Protein AF-A0A926JPS5-F1 (afdb_monomer_lite)

pLDDT: mean 77.54, std 16.82, range [38.66, 97.31]

Secondary structure (DSSP, 8-state):
--HHHHHHHHHHHHHHSSS-PEE---EEEE-SSS-EEEEEEEESSTT-SS-EEEEEEEE-TTEEEE--EETTSHHHHHHH-TT-EEEEEEEEHHHHHHHHHHHHTTT-----HHHHHHHHHTTT-SEEEEE-HHHHHHTTTEEEETTTT-EEPPPP--------PPPHHHHHHTT----SS--PPPP-

Sequence (188 aa):
MRIIHILTFGIVLFLLGSCDFADTKLVMENESPENLLVESIYFRDENDVKGIPCTYNEIPANNTLPLELLNRHWERIMKEGTTGVLQVNVMYKKDRDSLENHYSGKGIQNLNTYDLEDSLKSKGIYYSQTFTQQEIEQRKWTLTFPEHGFGKGKPMQLKTKPKRTPNPEVLRQKGIEDRWNKKDSTPN

Radius of gyration: 23.59 Å; chains: 1; bounding box: 44×64×73 Å

Structure (mmCIF, N/CA/C/O backbone):
data_AF-A0A926JPS5-F1
#
_entry.id   AF-A0A926JPS5-F1
#
loop_
_atom_site.group_PDB
_atom_site.id
_atom_site.type_symbol
_atom_site.label_atom_id
_atom_site.label_alt_id
_atom_site.label_comp_id
_atom_site.label_asym_id
_atom_site.label_entity_id
_atom_site.label_seq_id
_atom_site.pdbx_PDB_ins_code
_atom_site.Cartn_x
_atom_site.Cartn_y
_atom_site.Cartn_z
_atom_site.occupancy
_atom_site.B_iso_or_equiv
_atom_site.auth_seq_id
_atom_site.auth_comp_id
_atom_site.auth_asym_id
_atom_site.auth_atom_id
_atom_site.pdbx_PDB_model_num
ATOM 1 N N . MET A 1 1 ? -15.605 51.596 13.953 1.00 47.72 1 MET A N 1
ATOM 2 C CA . MET A 1 1 ? -14.627 50.487 13.835 1.00 47.72 1 MET A CA 1
ATOM 3 C C . MET A 1 1 ? -15.253 49.148 14.249 1.00 47.72 1 MET A C 1
ATOM 5 O O . MET A 1 1 ? -15.000 48.677 15.344 1.00 47.72 1 MET A O 1
ATOM 9 N N . ARG A 1 2 ? -16.107 48.534 13.418 1.00 47.50 2 ARG A N 1
ATOM 10 C CA . ARG A 1 2 ? -16.648 47.172 13.672 1.00 47.50 2 ARG A CA 1
ATOM 11 C C . ARG A 1 2 ? -16.599 46.258 12.443 1.00 47.50 2 ARG A C 1
ATOM 13 O O . ARG A 1 2 ? -16.537 45.049 12.585 1.00 47.50 2 ARG A O 1
ATOM 20 N N . ILE A 1 3 ? -16.535 46.843 11.247 1.00 50.72 3 ILE A N 1
ATOM 21 C CA . ILE A 1 3 ? -16.556 46.115 9.970 1.00 50.72 3 ILE A CA 1
ATOM 22 C C . ILE A 1 3 ? -15.209 45.424 9.678 1.00 50.72 3 ILE A C 1
ATOM 24 O O . ILE A 1 3 ? -15.186 44.327 9.136 1.00 50.72 3 ILE A O 1
ATOM 28 N N . ILE A 1 4 ? -14.086 46.004 10.121 1.00 49.06 4 ILE A N 1
ATOM 29 C CA . ILE A 1 4 ? -12.742 45.463 9.840 1.00 49.06 4 ILE A CA 1
ATOM 30 C C . ILE A 1 4 ? -12.478 44.145 10.591 1.00 49.06 4 ILE A C 1
ATOM 32 O O . ILE A 1 4 ? -11.787 43.286 10.063 1.00 49.06 4 ILE A O 1
ATOM 36 N N . HIS A 1 5 ? -13.061 43.945 11.780 1.00 45.16 5 HIS A N 1
ATOM 37 C CA . HIS A 1 5 ? -12.838 42.723 12.571 1.00 45.16 5 HIS A CA 1
ATOM 38 C C . HIS A 1 5 ? -13.631 41.512 12.055 1.00 45.16 5 HIS A C 1
ATOM 40 O O . HIS A 1 5 ? -13.222 40.378 12.276 1.00 45.16 5 HIS A O 1
ATOM 46 N N . ILE A 1 6 ? -14.745 41.732 11.347 1.00 52.25 6 ILE A N 1
ATOM 47 C CA . ILE A 1 6 ? -15.567 40.645 10.787 1.00 52.25 6 ILE A CA 1
ATOM 48 C C . ILE A 1 6 ? -14.890 40.053 9.543 1.00 52.25 6 ILE A C 1
ATOM 50 O O . ILE A 1 6 ? -14.920 38.842 9.336 1.00 52.25 6 ILE A O 1
ATOM 54 N N . LEU A 1 7 ? -14.220 40.893 8.744 1.00 46.34 7 LEU A N 1
ATOM 55 C CA . LEU A 1 7 ? -13.565 40.459 7.510 1.00 46.34 7 LEU A CA 1
ATOM 56 C C . LEU A 1 7 ? -12.323 39.592 7.784 1.00 46.34 7 LEU A C 1
ATOM 58 O O . LEU A 1 7 ? -12.129 38.573 7.127 1.00 46.34 7 LEU A O 1
ATOM 62 N N . THR A 1 8 ? -11.514 39.943 8.789 1.00 52.97 8 THR A N 1
ATOM 63 C CA . THR A 1 8 ? -10.352 39.137 9.202 1.00 52.97 8 THR A CA 1
ATOM 64 C C . THR A 1 8 ? -10.757 37.813 9.846 1.00 52.97 8 THR A C 1
ATOM 66 O O . THR A 1 8 ? -10.119 36.799 9.578 1.00 52.97 8 THR A O 1
ATOM 69 N N . PHE A 1 9 ? -11.842 37.778 10.627 1.00 52.34 9 PHE A N 1
ATOM 70 C CA . PHE A 1 9 ? -12.335 36.533 11.230 1.00 52.34 9 PHE A CA 1
ATOM 71 C C . PHE A 1 9 ? -12.900 35.558 10.180 1.00 52.34 9 PHE A C 1
ATOM 73 O O . PHE A 1 9 ? -12.665 34.354 10.264 1.00 52.34 9 PHE A O 1
ATOM 80 N N . GLY A 1 10 ? -13.581 36.075 9.149 1.00 52.44 10 GLY A N 1
ATOM 81 C CA . GLY A 1 10 ? -14.100 35.268 8.039 1.00 52.44 10 GLY A CA 1
ATOM 82 C C . GLY A 1 10 ? -13.004 34.644 7.168 1.00 52.44 10 GLY A C 1
ATOM 83 O O . GLY A 1 10 ? -13.119 33.485 6.779 1.00 52.44 10 GLY A O 1
ATOM 84 N N . ILE A 1 11 ? -11.912 35.373 6.909 1.00 56.06 11 ILE A N 1
ATOM 85 C CA . ILE A 1 11 ? -10.780 34.874 6.108 1.00 56.06 11 ILE A CA 1
ATOM 86 C C . ILE A 1 11 ? -9.997 33.786 6.862 1.00 56.06 11 ILE A C 1
ATOM 88 O O . ILE A 1 11 ? -9.602 32.793 6.256 1.00 56.06 11 ILE A O 1
ATOM 92 N N . VAL A 1 12 ? -9.829 33.915 8.184 1.00 52.94 12 VAL A N 1
ATOM 93 C CA . VAL A 1 12 ? -9.179 32.883 9.016 1.00 52.94 12 VAL A CA 1
ATOM 94 C C . VAL A 1 12 ? -10.026 31.606 9.092 1.00 52.94 12 VAL A C 1
ATOM 96 O O . VAL A 1 12 ? -9.478 30.512 8.975 1.00 52.94 12 VAL A O 1
ATOM 99 N N . LEU A 1 13 ? -11.357 31.715 9.201 1.00 52.09 13 LEU A N 1
ATOM 100 C CA . LEU A 1 13 ? -12.250 30.547 9.155 1.00 52.09 13 LEU A CA 1
ATOM 101 C C . LEU A 1 13 ? -12.270 29.867 7.775 1.00 52.09 13 LEU A C 1
ATOM 103 O O . LEU A 1 13 ? -12.348 28.643 7.702 1.00 52.09 13 LEU A O 1
ATOM 107 N N . PHE A 1 14 ? -12.180 30.640 6.687 1.00 50.12 14 PHE A N 1
ATOM 108 C CA . PHE A 1 14 ? -12.138 30.093 5.328 1.00 50.12 14 PHE A CA 1
ATOM 109 C C . PHE A 1 14 ? -10.813 29.368 5.047 1.00 50.12 14 PHE A C 1
ATOM 111 O O . PHE A 1 14 ? -10.833 28.285 4.473 1.00 50.12 14 PHE A O 1
ATOM 118 N N . LEU A 1 15 ? -9.681 29.898 5.531 1.00 47.97 15 LEU A N 1
ATOM 119 C CA . LEU A 1 15 ? -8.361 29.263 5.404 1.00 47.97 15 LEU A CA 1
ATOM 120 C C . LEU A 1 15 ? -8.211 27.991 6.259 1.00 47.97 15 LEU A C 1
ATOM 122 O O . LEU A 1 15 ? -7.527 27.062 5.841 1.00 47.97 15 LEU A O 1
ATOM 126 N N . LEU A 1 16 ? -8.882 27.904 7.414 1.00 47.44 16 LEU A N 1
ATOM 127 C CA . LEU A 1 16 ? -8.932 26.678 8.227 1.00 47.44 16 LEU A CA 1
ATOM 128 C C . LEU A 1 16 ? -9.885 25.608 7.658 1.00 47.44 16 LEU A C 1
ATOM 130 O O . LEU A 1 16 ? -9.761 24.436 8.003 1.00 47.44 16 LEU A O 1
ATOM 134 N N . GLY A 1 17 ? -10.834 25.983 6.792 1.00 44.03 17 GLY A N 1
ATOM 135 C CA . GLY A 1 17 ? -11.819 25.066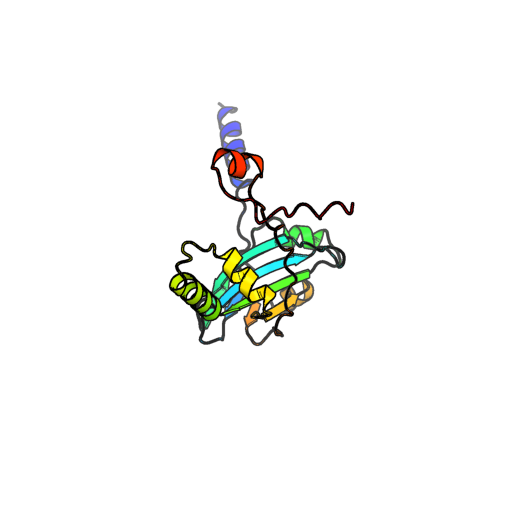 6.201 1.00 44.03 17 GLY A CA 1
ATOM 136 C C . GLY A 1 17 ? -11.362 24.340 4.928 1.00 44.03 17 GLY A C 1
ATOM 137 O O . GLY A 1 17 ? -12.064 23.429 4.471 1.00 44.03 17 GLY A O 1
ATOM 138 N N . SER A 1 18 ? -10.220 24.742 4.360 1.00 41.16 18 SER A N 1
ATOM 139 C CA . SER A 1 18 ? -9.715 24.306 3.048 1.00 41.16 18 SER A CA 1
ATOM 140 C C . SER A 1 18 ? -8.351 23.607 3.072 1.00 41.16 18 SER A C 1
ATOM 142 O O . SER A 1 18 ? -7.812 23.314 2.008 1.00 41.16 18 SER A O 1
ATOM 144 N N . CYS A 1 19 ? -7.789 23.317 4.246 1.00 48.16 19 CYS A N 1
ATOM 145 C CA . CYS A 1 19 ? -6.684 22.367 4.343 1.00 48.16 19 CYS A CA 1
ATOM 146 C C . CYS A 1 19 ? -7.278 20.954 4.379 1.00 48.16 19 CYS A C 1
ATOM 148 O O . CYS A 1 19 ? -8.031 20.629 5.297 1.00 48.16 19 CYS A O 1
ATOM 150 N N . ASP A 1 20 ? -6.967 20.123 3.383 1.00 45.62 20 ASP A N 1
ATOM 151 C CA . ASP A 1 20 ? -7.108 18.671 3.517 1.00 45.62 20 ASP A CA 1
ATOM 152 C C . ASP A 1 20 ? -6.191 18.247 4.674 1.00 45.62 20 ASP A C 1
ATOM 154 O O . ASP A 1 20 ? -4.973 18.169 4.529 1.00 45.62 20 ASP A O 1
ATOM 158 N N . PHE A 1 21 ? -6.754 18.073 5.868 1.00 53.44 21 PHE A N 1
ATOM 159 C CA . PHE A 1 21 ? -6.013 17.526 7.000 1.00 53.44 21 PHE A CA 1
ATOM 160 C C . PHE A 1 21 ? -5.783 16.036 6.724 1.00 53.44 21 PHE A C 1
ATOM 162 O O . PHE A 1 21 ? -6.686 15.365 6.246 1.00 53.44 21 PHE A O 1
ATOM 169 N N . ALA A 1 22 ? -4.595 15.495 6.982 1.00 59.22 22 ALA A N 1
ATOM 170 C CA . ALA A 1 22 ? -4.398 14.047 6.939 1.00 59.22 22 ALA A CA 1
ATOM 171 C C . ALA A 1 22 ? -5.026 13.411 8.191 1.00 59.22 22 ALA A C 1
ATOM 173 O O . ALA A 1 22 ? -4.837 13.915 9.300 1.00 59.22 22 ALA A O 1
ATOM 174 N N . ASP A 1 23 ? -5.783 12.325 8.028 1.00 67.50 23 ASP A N 1
ATOM 175 C CA . ASP A 1 23 ? -6.193 11.484 9.149 1.00 67.50 23 ASP A CA 1
ATOM 176 C C . ASP A 1 23 ? -5.004 10.614 9.511 1.00 67.50 23 ASP A C 1
ATOM 178 O O . ASP A 1 23 ? -4.521 9.844 8.681 1.00 67.50 23 ASP A O 1
ATOM 182 N N . THR A 1 24 ? -4.531 10.736 10.739 1.00 71.44 24 THR A N 1
ATOM 183 C CA . THR A 1 24 ? -3.395 9.961 11.241 1.00 71.44 24 THR A CA 1
ATOM 184 C C . THR A 1 24 ? -3.832 8.892 12.234 1.00 71.44 24 THR A C 1
ATOM 186 O O . THR A 1 24 ? -2.994 8.281 12.894 1.00 71.44 24 THR A O 1
ATOM 189 N N . LYS A 1 25 ? -5.145 8.661 12.366 1.00 78.12 25 LYS A N 1
ATOM 190 C CA . LYS A 1 25 ? -5.697 7.721 13.340 1.00 78.12 25 LYS A CA 1
ATOM 191 C C . LYS A 1 25 ? -5.400 6.268 12.995 1.00 78.12 25 LYS A C 1
ATOM 193 O O . LYS A 1 25 ? -5.180 5.477 13.905 1.00 78.12 25 LYS A O 1
ATOM 198 N N . LEU A 1 26 ? -5.416 5.916 11.708 1.00 86.62 26 LEU A N 1
ATOM 199 C CA . LEU A 1 26 ? -5.052 4.575 11.266 1.00 86.62 26 LEU A CA 1
ATOM 200 C C . LEU A 1 26 ? -3.534 4.430 11.299 1.00 86.62 26 LEU A C 1
ATOM 202 O O . LEU A 1 26 ? -2.815 5.178 10.641 1.00 86.62 26 LEU A O 1
ATOM 206 N N . VAL A 1 27 ? -3.057 3.445 12.041 1.00 91.12 27 VAL A N 1
ATOM 207 C CA . VAL A 1 27 ? -1.638 3.162 12.222 1.00 91.12 27 VAL A CA 1
ATOM 208 C C . VAL A 1 27 ? -1.321 1.802 11.629 1.00 91.12 27 VAL A C 1
ATOM 210 O O . VAL A 1 27 ? -2.114 0.865 11.731 1.00 91.12 27 VAL A O 1
ATOM 213 N N . MET A 1 28 ? -0.151 1.696 11.014 1.00 94.50 28 MET A N 1
ATOM 214 C CA . MET A 1 28 ? 0.373 0.447 10.499 1.00 94.50 28 MET A CA 1
ATOM 215 C C . MET A 1 28 ? 1.687 0.105 11.200 1.00 94.50 28 MET A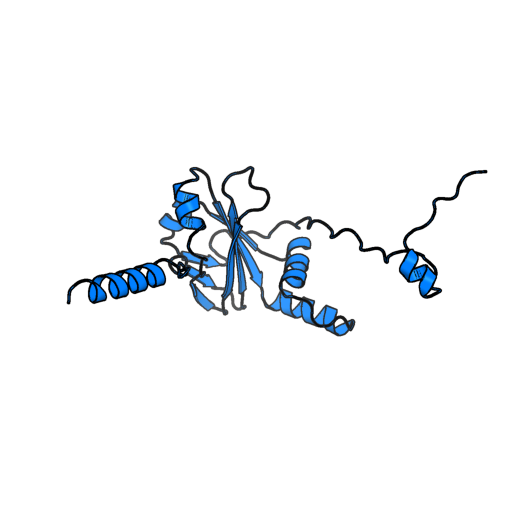 C 1
ATOM 217 O O . MET A 1 28 ? 2.639 0.887 11.211 1.00 94.50 28 MET A O 1
ATOM 221 N N . GLU A 1 29 ? 1.707 -1.078 11.798 1.00 96.62 29 GLU A N 1
ATOM 222 C CA . GLU A 1 29 ? 2.840 -1.692 12.473 1.00 96.62 29 GLU A CA 1
ATOM 223 C C . GLU A 1 29 ? 3.486 -2.696 11.526 1.00 96.62 29 GLU A C 1
ATOM 225 O O . GLU A 1 29 ? 2.856 -3.648 11.056 1.00 96.62 29 GLU A O 1
ATOM 230 N N . ASN A 1 30 ? 4.757 -2.468 11.226 1.00 97.06 30 ASN A N 1
ATOM 231 C CA . ASN A 1 30 ? 5.567 -3.373 10.440 1.00 97.06 30 ASN A CA 1
ATOM 232 C C . ASN A 1 30 ? 6.457 -4.191 11.372 1.00 97.06 30 ASN A C 1
ATOM 234 O O . ASN A 1 30 ? 7.503 -3.708 11.787 1.00 97.06 30 ASN A O 1
ATOM 238 N N . GLU A 1 31 ? 6.079 -5.433 11.655 1.00 96.00 31 GLU A N 1
ATOM 239 C CA . GLU A 1 31 ? 6.904 -6.373 12.430 1.00 96.00 31 GLU A CA 1
ATOM 240 C C . GLU A 1 31 ? 7.882 -7.161 11.546 1.00 96.00 31 GLU A C 1
ATOM 242 O O . GLU A 1 31 ? 8.614 -8.036 12.010 1.00 96.00 31 GLU A O 1
ATOM 247 N N . SER A 1 32 ? 7.890 -6.885 10.240 1.00 94.75 32 SER A N 1
ATOM 248 C CA . SER A 1 32 ? 8.812 -7.529 9.320 1.00 94.75 32 SER A CA 1
ATOM 249 C C . SER A 1 32 ? 10.195 -6.860 9.365 1.00 94.75 32 SER A C 1
ATOM 251 O O . SER A 1 32 ? 10.307 -5.651 9.601 1.00 94.75 32 SER A O 1
ATOM 253 N N . PRO A 1 33 ? 11.271 -7.612 9.067 1.00 95.19 33 PRO A N 1
ATOM 254 C CA . PRO A 1 33 ? 12.629 -7.072 9.033 1.00 95.19 33 PRO A CA 1
ATOM 255 C C . PRO A 1 33 ? 12.908 -6.202 7.795 1.00 95.19 33 PRO A C 1
ATOM 257 O O . PRO A 1 33 ? 14.046 -5.801 7.575 1.00 95.19 33 PRO A O 1
ATOM 260 N N . GLU A 1 34 ? 11.898 -5.931 6.969 1.00 96.12 34 GLU A N 1
ATOM 261 C CA . GLU A 1 34 ? 12.017 -5.260 5.678 1.00 96.12 34 GLU A CA 1
ATOM 262 C C . GLU A 1 34 ? 11.160 -3.996 5.658 1.00 96.12 34 GLU A C 1
ATOM 264 O O . GLU A 1 34 ? 10.095 -3.949 6.273 1.00 96.12 34 GLU A O 1
ATOM 269 N N . ASN A 1 35 ? 11.578 -2.981 4.901 1.00 97.31 35 ASN A N 1
ATOM 270 C CA . ASN A 1 35 ? 10.717 -1.827 4.649 1.00 97.31 35 ASN A CA 1
ATOM 271 C C . ASN A 1 35 ? 9.522 -2.246 3.784 1.00 97.31 35 ASN A C 1
ATOM 273 O O . ASN A 1 35 ? 9.663 -3.013 2.823 1.00 97.31 35 ASN A O 1
ATOM 277 N N . LEU A 1 36 ? 8.357 -1.693 4.098 1.00 96.31 36 LEU A N 1
ATOM 278 C CA . LEU A 1 36 ? 7.115 -1.923 3.376 1.00 96.31 36 LEU A CA 1
ATOM 279 C C . LEU A 1 36 ? 6.726 -0.695 2.565 1.00 96.31 36 LEU A C 1
ATOM 281 O O . LEU A 1 36 ? 6.948 0.434 2.987 1.00 96.31 36 LEU A O 1
ATOM 285 N N . LEU A 1 37 ? 6.081 -0.936 1.434 1.00 95.12 37 LEU A N 1
ATOM 286 C CA . LEU A 1 37 ? 5.291 0.041 0.701 1.00 95.12 37 LEU A CA 1
ATOM 287 C C . LEU A 1 37 ? 3.827 -0.328 0.920 1.00 95.12 37 LEU A C 1
ATOM 289 O O . LEU A 1 37 ? 3.421 -1.451 0.605 1.00 95.12 37 LEU A O 1
ATOM 293 N N . VAL A 1 38 ? 3.060 0.587 1.503 1.00 94.19 38 VAL A N 1
ATOM 294 C CA . VAL A 1 38 ? 1.672 0.355 1.901 1.00 94.19 38 VAL A CA 1
ATOM 295 C C . VAL A 1 38 ? 0.761 1.305 1.148 1.00 94.19 38 VAL A C 1
ATOM 297 O O . VAL A 1 38 ? 0.852 2.520 1.289 1.00 94.19 38 VAL A O 1
ATOM 300 N N . GLU A 1 39 ? -0.143 0.727 0.371 1.00 91.69 39 GLU A N 1
ATOM 301 C CA . GLU A 1 39 ? -1.208 1.426 -0.333 1.00 91.69 39 GLU A CA 1
ATOM 302 C C . GLU A 1 39 ? -2.542 1.048 0.308 1.00 91.69 39 GLU A C 1
ATOM 304 O O . GLU A 1 39 ? -2.798 -0.128 0.571 1.00 91.69 39 GLU A O 1
ATOM 309 N N . SER A 1 40 ? -3.422 2.023 0.521 1.00 89.75 40 SER A N 1
ATOM 310 C CA . SER A 1 40 ? -4.801 1.753 0.922 1.00 89.75 40 SER A CA 1
ATOM 311 C C . SER A 1 40 ? -5.786 2.298 -0.103 1.00 89.75 40 SER A C 1
ATOM 313 O O . SER A 1 40 ? -5.628 3.404 -0.623 1.00 89.75 40 SER A O 1
ATOM 315 N N . ILE A 1 41 ? -6.801 1.497 -0.412 1.00 88.50 41 ILE A N 1
ATOM 316 C CA . ILE A 1 41 ? -7.842 1.794 -1.391 1.00 88.50 41 ILE A CA 1
ATOM 317 C C . ILE A 1 41 ? -9.186 1.547 -0.726 1.00 88.50 41 ILE A C 1
ATOM 319 O O . ILE A 1 41 ? -9.441 0.481 -0.171 1.00 88.50 41 ILE A O 1
ATOM 323 N N . TYR A 1 42 ? -10.054 2.541 -0.788 1.00 86.69 42 TYR A N 1
ATOM 324 C CA . TYR A 1 42 ? -11.398 2.453 -0.261 1.00 86.69 42 TYR A CA 1
ATOM 325 C C . TYR A 1 42 ? -12.389 2.034 -1.344 1.00 86.69 42 TYR A C 1
ATOM 327 O O . TYR A 1 42 ? -12.416 2.646 -2.407 1.00 86.69 42 TYR A O 1
ATOM 335 N N . PHE A 1 43 ? -13.245 1.061 -1.059 1.00 85.62 43 PHE A N 1
ATOM 336 C CA . PHE A 1 43 ? -14.334 0.639 -1.934 1.00 85.62 43 PHE A CA 1
ATOM 337 C C . PHE A 1 43 ? -15.664 0.925 -1.251 1.00 85.62 43 PHE A C 1
ATOM 339 O O . PHE A 1 43 ? -15.884 0.507 -0.113 1.00 85.62 43 PHE A O 1
ATOM 346 N N . ARG A 1 44 ? -16.548 1.660 -1.930 1.00 79.12 44 ARG A N 1
ATOM 347 C CA . ARG A 1 44 ? -17.829 2.082 -1.339 1.00 79.12 44 ARG A CA 1
ATOM 348 C C . ARG A 1 44 ? -18.800 0.923 -1.129 1.00 79.12 44 ARG A C 1
ATOM 350 O O . ARG A 1 44 ? -19.528 0.906 -0.141 1.00 79.12 44 ARG A O 1
ATOM 357 N N . ASP A 1 45 ? -18.802 -0.019 -2.059 1.00 77.50 45 ASP A N 1
ATOM 358 C CA . ASP A 1 45 ? -19.617 -1.226 -2.036 1.00 77.50 45 ASP A CA 1
ATOM 359 C C . ASP A 1 45 ? -19.012 -2.281 -2.977 1.00 77.50 45 ASP A C 1
ATOM 361 O O . ASP A 1 45 ? -18.002 -2.039 -3.641 1.00 77.50 45 ASP A O 1
ATOM 365 N N . GLU A 1 46 ? -19.628 -3.461 -3.030 1.00 68.94 46 GLU A N 1
ATOM 366 C CA . GLU A 1 46 ? -19.185 -4.604 -3.841 1.00 68.94 46 GLU A CA 1
ATOM 367 C C . GLU A 1 46 ? -19.145 -4.341 -5.359 1.00 68.94 46 GLU A C 1
ATOM 369 O O . GLU A 1 46 ? -18.467 -5.066 -6.089 1.00 68.94 46 GLU A O 1
ATOM 374 N N . ASN A 1 47 ? -19.836 -3.305 -5.844 1.00 71.81 47 ASN A N 1
ATOM 375 C CA . ASN A 1 47 ? -19.871 -2.920 -7.255 1.00 71.81 47 ASN A CA 1
ATOM 376 C C . ASN A 1 47 ? -18.848 -1.828 -7.596 1.00 71.81 47 ASN A C 1
ATOM 378 O O . ASN A 1 47 ? -18.700 -1.469 -8.769 1.00 71.81 47 ASN A O 1
ATOM 382 N N . ASP A 1 48 ? -18.134 -1.284 -6.607 1.00 73.38 48 ASP A N 1
ATOM 383 C CA . ASP A 1 48 ? -17.075 -0.314 -6.846 1.00 73.38 48 ASP A CA 1
ATOM 384 C C . ASP A 1 48 ? -15.846 -1.019 -7.435 1.00 73.38 48 ASP A C 1
ATOM 386 O O . ASP A 1 48 ? -15.050 -1.649 -6.749 1.00 73.38 48 ASP A O 1
ATOM 390 N N . VAL A 1 49 ? -15.691 -0.938 -8.756 1.00 70.19 49 VAL A N 1
ATOM 391 C CA . VAL A 1 49 ? -14.598 -1.624 -9.465 1.00 70.19 49 VAL A CA 1
ATOM 392 C C . VAL A 1 49 ? -13.282 -0.839 -9.402 1.00 70.19 49 VAL A C 1
ATOM 394 O O . VAL A 1 49 ? -12.220 -1.389 -9.689 1.00 70.19 49 VAL A O 1
ATOM 397 N N . LYS A 1 50 ? -13.327 0.464 -9.096 1.00 76.50 50 LYS A N 1
ATOM 398 C CA . LYS A 1 50 ? -12.131 1.323 -9.120 1.00 76.50 50 LYS A CA 1
ATOM 399 C C . LYS A 1 50 ? -11.575 1.587 -7.731 1.00 76.50 50 LYS A C 1
ATOM 401 O O . LYS A 1 50 ? -10.356 1.671 -7.601 1.00 76.50 50 LYS A O 1
ATOM 406 N N . GLY A 1 51 ? -12.451 1.740 -6.745 1.00 81.19 51 GLY A N 1
ATOM 407 C CA . GLY A 1 51 ? -12.077 2.239 -5.436 1.00 81.19 51 GLY A CA 1
ATOM 408 C C . GLY A 1 51 ? -11.492 3.656 -5.487 1.00 81.19 51 GLY A C 1
ATOM 409 O O . GLY A 1 51 ? -11.334 4.282 -6.542 1.00 81.19 51 GLY A O 1
ATOM 410 N N . ILE A 1 52 ? -11.178 4.181 -4.310 1.00 81.25 52 ILE A N 1
ATOM 411 C CA . ILE A 1 52 ? -10.629 5.515 -4.088 1.00 81.25 52 ILE A CA 1
ATOM 412 C C . ILE A 1 52 ? -9.304 5.345 -3.336 1.00 81.25 52 ILE A C 1
ATOM 414 O O . ILE A 1 52 ? -9.324 4.919 -2.178 1.00 81.25 52 ILE A O 1
ATOM 418 N N . PRO A 1 53 ? -8.152 5.658 -3.955 1.00 83.00 53 PRO A N 1
ATOM 419 C CA . PRO A 1 53 ? -6.862 5.636 -3.270 1.00 83.00 53 PRO A CA 1
ATOM 420 C C . PRO A 1 53 ? -6.874 6.577 -2.062 1.00 83.00 53 PRO A C 1
ATOM 422 O O . PRO A 1 53 ? -7.291 7.730 -2.179 1.00 83.00 53 PRO A O 1
ATOM 425 N N . CYS A 1 54 ? -6.443 6.077 -0.907 1.00 78.88 54 CYS A N 1
ATOM 426 C CA . CYS A 1 54 ? -6.515 6.787 0.370 1.00 78.88 54 CYS A CA 1
ATOM 427 C C . CYS A 1 54 ? -5.140 7.106 0.963 1.00 78.88 54 CYS A C 1
ATOM 429 O O . CYS A 1 54 ? -4.987 8.172 1.554 1.00 78.88 54 CYS A O 1
ATOM 431 N N . THR A 1 55 ? -4.155 6.215 0.813 1.00 83.06 55 THR A N 1
ATOM 432 C CA . THR A 1 55 ? -2.786 6.436 1.301 1.00 83.06 55 THR A CA 1
ATOM 433 C C . THR A 1 55 ? -1.754 5.727 0.437 1.00 83.06 55 THR A C 1
ATOM 435 O O . THR A 1 55 ? -2.065 4.730 -0.224 1.00 83.06 55 THR A O 1
ATOM 438 N N . TYR A 1 56 ? -0.526 6.232 0.497 1.00 87.12 56 TYR A N 1
ATOM 439 C CA . TYR A 1 56 ? 0.660 5.565 -0.014 1.00 87.12 56 TYR A CA 1
ATOM 440 C C . TYR A 1 56 ? 1.860 5.931 0.865 1.00 87.12 56 TYR A C 1
ATOM 442 O O . TYR A 1 56 ? 2.388 7.036 0.751 1.00 87.12 56 TYR A O 1
ATOM 450 N N . ASN A 1 57 ? 2.284 5.006 1.729 1.00 89.94 57 ASN A N 1
ATOM 451 C CA . ASN A 1 57 ? 3.329 5.241 2.726 1.00 89.94 57 ASN A CA 1
ATOM 452 C C . ASN A 1 57 ? 4.427 4.174 2.662 1.00 89.94 57 ASN A C 1
ATOM 454 O O . ASN A 1 57 ? 4.150 2.982 2.527 1.00 89.94 57 ASN A O 1
ATOM 458 N N . GLU A 1 58 ? 5.682 4.599 2.824 1.00 94.06 58 GLU A N 1
ATOM 459 C CA . GLU A 1 58 ? 6.772 3.689 3.179 1.00 94.06 58 GLU A CA 1
ATOM 460 C C . GLU A 1 58 ? 6.801 3.511 4.699 1.00 94.06 58 GLU A C 1
ATOM 462 O O . GLU A 1 58 ? 6.798 4.492 5.443 1.00 94.06 58 GLU A O 1
ATOM 467 N N . ILE A 1 59 ? 6.857 2.263 5.160 1.00 94.94 59 ILE A N 1
ATOM 468 C CA . ILE A 1 59 ? 6.953 1.931 6.582 1.00 94.94 59 ILE A CA 1
ATOM 469 C C . ILE A 1 59 ? 8.263 1.191 6.829 1.00 94.94 59 ILE A C 1
ATOM 471 O O . ILE A 1 59 ? 8.434 0.080 6.318 1.00 94.94 59 ILE A O 1
ATOM 475 N N . PRO A 1 60 ? 9.202 1.775 7.596 1.00 97.06 60 PRO A N 1
ATOM 476 C CA . PRO A 1 60 ? 10.471 1.131 7.898 1.00 97.06 60 PRO A CA 1
ATOM 477 C C . PRO A 1 60 ? 10.292 -0.212 8.608 1.00 97.06 60 PRO A C 1
ATOM 479 O O . PRO A 1 60 ? 9.293 -0.429 9.295 1.00 97.06 60 PRO A O 1
ATOM 482 N N . ALA A 1 61 ? 11.274 -1.098 8.454 1.00 96.19 61 ALA A N 1
ATOM 483 C CA . ALA A 1 61 ? 11.358 -2.355 9.197 1.00 96.19 61 ALA A CA 1
ATOM 484 C C . ALA A 1 61 ? 11.200 -2.144 10.713 1.00 96.19 61 ALA A C 1
ATOM 486 O O . ALA A 1 61 ? 11.812 -1.229 11.269 1.00 96.19 61 ALA A O 1
ATOM 487 N N . ASN A 1 62 ? 10.442 -3.023 11.379 1.00 96.00 62 ASN A N 1
ATOM 488 C CA . ASN A 1 62 ? 10.225 -3.005 12.835 1.00 96.00 62 ASN A CA 1
ATOM 489 C C . ASN A 1 62 ? 9.760 -1.642 13.376 1.00 96.00 62 ASN A C 1
ATOM 491 O O . ASN A 1 62 ? 10.219 -1.195 14.429 1.00 96.00 62 ASN A O 1
ATOM 495 N N . ASN A 1 63 ? 8.906 -0.948 12.624 1.00 96.62 63 ASN A N 1
ATOM 496 C CA . ASN A 1 63 ? 8.467 0.403 12.951 1.00 96.62 63 ASN A CA 1
ATOM 497 C C . ASN A 1 63 ? 6.953 0.559 12.789 1.00 96.62 63 ASN A C 1
ATOM 499 O O . ASN A 1 63 ? 6.294 -0.188 12.065 1.00 96.62 63 ASN A O 1
ATOM 503 N N . THR A 1 64 ? 6.424 1.576 13.454 1.00 94.88 64 THR A N 1
ATOM 504 C CA . THR A 1 64 ? 5.006 1.897 13.517 1.00 94.88 64 THR A CA 1
ATOM 505 C C . THR A 1 64 ? 4.810 3.306 12.993 1.00 94.88 64 THR A C 1
ATOM 507 O O . THR A 1 64 ? 5.341 4.256 13.568 1.00 94.88 64 THR A O 1
ATOM 510 N N . LEU A 1 65 ? 4.040 3.454 11.915 1.00 91.69 65 LEU A N 1
ATOM 511 C CA . LEU A 1 65 ? 3.746 4.760 11.332 1.00 91.69 65 LEU A CA 1
ATOM 512 C C . LEU A 1 65 ? 2.249 4.941 11.075 1.00 91.69 65 LEU A C 1
ATOM 514 O 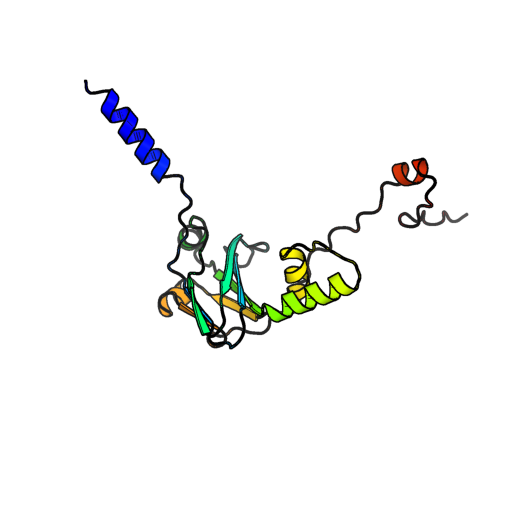O . LEU A 1 65 ? 1.560 3.977 10.728 1.00 91.69 65 LEU A O 1
ATOM 518 N N . PRO A 1 66 ? 1.734 6.177 11.192 1.00 85.88 66 PRO A N 1
ATOM 519 C CA . PRO A 1 66 ? 0.419 6.511 10.676 1.00 85.88 66 PRO A CA 1
ATOM 52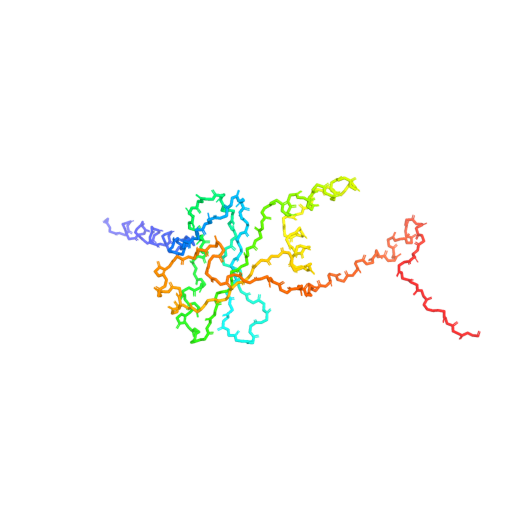0 C C . PRO A 1 66 ? 0.334 6.210 9.177 1.00 85.88 66 PRO A C 1
ATOM 522 O O . PRO A 1 66 ? 1.226 6.559 8.400 1.00 85.88 66 PRO A O 1
ATOM 525 N N . LEU A 1 67 ? -0.767 5.593 8.764 1.00 84.38 67 LEU A N 1
ATOM 526 C CA . LEU A 1 67 ? -1.223 5.652 7.387 1.00 84.38 67 LEU A CA 1
ATOM 527 C C . LEU A 1 67 ? -1.924 6.995 7.248 1.00 84.38 67 LEU A C 1
ATOM 529 O O . LEU A 1 67 ? -3.045 7.151 7.717 1.00 84.38 67 LEU A O 1
ATOM 533 N N . GLU A 1 68 ? -1.236 7.981 6.681 1.00 74.19 68 GLU A N 1
ATOM 534 C CA . GLU A 1 68 ? -1.805 9.302 6.428 1.00 74.19 68 GLU A CA 1
ATOM 535 C C . GLU A 1 68 ? -2.924 9.134 5.398 1.00 74.19 68 GLU A C 1
ATOM 537 O O . GLU A 1 68 ? -2.684 9.056 4.191 1.00 74.19 68 GLU A O 1
ATOM 542 N N . LEU A 1 69 ? -4.157 8.983 5.880 1.00 69.12 69 LEU A N 1
ATOM 543 C CA . LEU A 1 69 ? -5.322 8.872 5.019 1.00 69.12 69 LEU A CA 1
ATOM 544 C C . LEU A 1 69 ? -5.678 10.294 4.599 1.00 69.12 69 LEU A C 1
ATOM 546 O O . LEU A 1 69 ? -5.935 11.150 5.446 1.00 69.12 69 LEU A O 1
ATOM 550 N N . LEU A 1 70 ? -5.701 10.565 3.298 1.00 62.03 70 LEU A N 1
ATOM 551 C CA . LEU A 1 70 ? -6.067 11.881 2.773 1.00 62.03 70 LEU A CA 1
ATOM 552 C C . LEU A 1 70 ? -7.525 12.205 3.191 1.00 62.03 70 LEU A C 1
ATOM 554 O O . LEU A 1 70 ? -8.494 11.665 2.639 1.00 62.03 70 LEU A O 1
ATOM 558 N N . ASN A 1 71 ? -7.700 13.020 4.244 1.00 52.06 71 ASN A N 1
ATOM 559 C CA . ASN A 1 71 ? -8.957 13.109 4.991 1.00 52.06 71 ASN A CA 1
ATOM 560 C C . ASN A 1 71 ? -9.930 14.100 4.356 1.00 52.06 71 ASN A C 1
ATOM 562 O O . ASN A 1 71 ? -9.966 15.290 4.651 1.00 52.06 71 ASN A O 1
ATOM 566 N N . ARG A 1 72 ? -10.793 13.544 3.515 1.00 50.16 72 ARG A N 1
ATOM 567 C CA . ARG A 1 72 ? -12.229 13.879 3.476 1.00 50.16 72 ARG A CA 1
ATOM 568 C C . ARG A 1 72 ? -13.067 12.786 2.832 1.00 50.16 72 ARG A C 1
ATOM 570 O O . ARG A 1 72 ? -14.272 12.956 2.648 1.00 50.16 72 ARG A O 1
ATOM 577 N N . HIS A 1 73 ? -12.447 11.682 2.439 1.00 54.44 73 HIS A N 1
ATOM 578 C CA . HIS A 1 73 ? -13.121 10.633 1.704 1.00 54.44 73 HIS A CA 1
ATOM 579 C C . HIS A 1 73 ? -13.440 9.482 2.645 1.00 54.44 73 HIS A C 1
ATOM 581 O O . HIS A 1 73 ? -14.605 9.281 2.918 1.00 54.44 73 HIS A O 1
ATOM 587 N N . TRP A 1 74 ? -12.487 8.790 3.247 1.00 60.47 74 TRP A N 1
ATOM 588 C CA . TRP A 1 74 ? -12.814 7.474 3.795 1.00 60.47 74 TRP A CA 1
ATOM 589 C C . TRP A 1 74 ? -13.781 7.473 5.023 1.00 60.47 74 TRP A C 1
ATOM 591 O O . TRP A 1 74 ? -14.783 6.774 4.943 1.00 60.47 74 TRP A O 1
ATOM 601 N N . GLU A 1 75 ? -13.621 8.289 6.089 1.00 59.16 75 GLU A N 1
ATOM 602 C CA . GLU A 1 75 ? -14.599 8.323 7.216 1.00 59.16 75 GLU A CA 1
ATOM 603 C C . GLU A 1 75 ? -15.977 8.849 6.784 1.00 59.16 75 GLU A C 1
ATOM 605 O O . GLU A 1 75 ? -17.017 8.359 7.224 1.00 59.16 75 GLU A O 1
ATOM 610 N N . ARG A 1 76 ? -15.999 9.872 5.919 1.00 59.66 76 ARG A N 1
ATOM 611 C CA . ARG A 1 76 ? -17.246 10.423 5.369 1.00 59.66 76 ARG A CA 1
ATOM 612 C C . ARG A 1 76 ? -17.926 9.414 4.445 1.00 59.66 76 ARG A C 1
ATOM 614 O O . ARG A 1 76 ? -19.126 9.211 4.567 1.00 59.66 76 ARG A O 1
ATOM 621 N N . ILE A 1 77 ? -17.169 8.753 3.571 1.00 60.22 77 ILE A N 1
ATOM 622 C CA . ILE A 1 77 ? -17.701 7.731 2.672 1.00 60.22 77 ILE A CA 1
ATOM 623 C C . ILE A 1 77 ? -18.138 6.502 3.473 1.00 60.22 77 ILE A C 1
ATOM 625 O O . ILE A 1 77 ? -19.152 5.917 3.130 1.00 60.22 77 ILE A O 1
ATOM 629 N N . MET A 1 78 ? -17.473 6.155 4.577 1.00 61.19 78 MET A N 1
ATOM 630 C CA . MET A 1 78 ? -17.932 5.090 5.472 1.00 61.19 78 MET A CA 1
ATOM 631 C C . MET A 1 78 ? -19.201 5.452 6.240 1.00 61.19 78 MET A C 1
ATOM 633 O O . MET A 1 78 ? -20.071 4.607 6.415 1.00 61.19 78 MET A O 1
ATOM 637 N N . LYS A 1 79 ? -19.364 6.711 6.660 1.00 62.16 79 LYS A N 1
ATOM 638 C CA . LYS A 1 79 ? -20.627 7.177 7.259 1.00 62.16 79 LYS A CA 1
ATOM 639 C C . LYS A 1 79 ? -21.783 7.196 6.256 1.00 62.16 79 LYS A C 1
ATOM 641 O O . LYS A 1 79 ? -22.928 7.016 6.658 1.00 62.16 79 LYS A O 1
ATOM 646 N N . GLU A 1 80 ? -21.497 7.434 4.977 1.00 60.69 80 GLU A N 1
ATOM 647 C CA . GLU A 1 80 ? -22.489 7.461 3.893 1.00 60.69 80 GLU A CA 1
ATOM 648 C C . GLU A 1 80 ? -22.741 6.073 3.267 1.00 60.69 80 GLU A C 1
ATOM 650 O O . GLU A 1 80 ? -23.818 5.832 2.723 1.00 60.69 80 GLU A O 1
ATOM 655 N N . GLY A 1 81 ? -21.771 5.158 3.340 1.00 56.75 81 GLY A N 1
ATOM 656 C CA . GLY A 1 81 ? -21.799 3.822 2.751 1.00 56.75 81 GLY A CA 1
ATOM 657 C C . GLY A 1 81 ? -21.919 2.743 3.820 1.00 56.75 81 GLY A C 1
ATOM 658 O O . GLY A 1 81 ? -20.955 2.429 4.509 1.00 56.75 81 GLY A O 1
ATOM 659 N N . THR A 1 82 ? -23.089 2.119 3.928 1.00 59.97 82 THR A N 1
ATOM 660 C CA . THR A 1 82 ? -23.380 1.095 4.947 1.00 59.97 82 THR A CA 1
ATOM 661 C C . THR A 1 82 ? -22.569 -0.201 4.806 1.00 59.97 82 THR A C 1
ATOM 663 O O . THR A 1 82 ? -22.602 -1.026 5.717 1.00 59.97 82 THR A O 1
ATOM 666 N N . THR A 1 83 ? -21.839 -0.396 3.701 1.00 73.12 83 THR A N 1
ATOM 667 C CA . THR A 1 83 ? -21.124 -1.645 3.369 1.00 73.12 83 THR A CA 1
ATOM 668 C C . THR A 1 83 ? -19.701 -1.432 2.839 1.00 73.12 83 THR A C 1
ATOM 670 O O . THR A 1 83 ? -19.136 -2.339 2.231 1.00 73.12 83 THR A O 1
ATOM 673 N N . GLY A 1 84 ? -19.129 -0.238 3.005 1.00 80.50 84 GLY A N 1
ATOM 674 C CA . GLY A 1 84 ? -17.810 0.067 2.452 1.00 80.50 84 GLY A CA 1
ATOM 675 C C . GLY A 1 84 ? -16.667 -0.690 3.127 1.00 80.50 84 GLY A C 1
ATOM 676 O O . GLY A 1 84 ? -16.776 -1.126 4.275 1.00 80.50 84 GLY A O 1
ATOM 677 N N . VAL A 1 85 ? -15.547 -0.830 2.419 1.00 88.00 85 VAL A N 1
ATOM 678 C CA . VAL A 1 85 ? -14.357 -1.536 2.907 1.00 88.00 85 VAL A CA 1
ATOM 679 C C . VAL A 1 85 ? -13.064 -0.815 2.536 1.00 88.00 85 VAL A C 1
ATOM 681 O O . VAL A 1 85 ? -12.953 -0.190 1.482 1.00 88.00 85 VAL A O 1
ATOM 684 N N . LEU A 1 86 ? -12.058 -0.928 3.400 1.00 88.88 86 LEU A N 1
ATOM 685 C CA . LEU A 1 86 ? -10.695 -0.474 3.153 1.00 88.88 86 LEU A CA 1
ATOM 686 C C . LEU A 1 86 ? -9.827 -1.677 2.779 1.00 88.88 86 LEU A C 1
ATOM 688 O O . LEU A 1 86 ? -9.553 -2.537 3.614 1.00 88.88 86 LEU A O 1
ATOM 692 N N . GLN A 1 87 ? -9.368 -1.732 1.535 1.00 91.75 87 GLN A N 1
ATOM 693 C CA . GLN A 1 87 ? -8.334 -2.668 1.116 1.00 91.75 87 GLN A CA 1
ATOM 694 C C . GLN A 1 87 ? -6.959 -2.069 1.404 1.00 91.75 87 GLN A C 1
ATOM 696 O O . GLN A 1 87 ? -6.674 -0.942 1.007 1.00 91.75 87 GLN A O 1
ATOM 701 N N . VAL A 1 88 ? -6.090 -2.833 2.057 1.00 93.06 88 VAL A N 1
ATOM 702 C CA . VAL A 1 88 ? -4.698 -2.469 2.321 1.00 93.06 88 VAL A CA 1
ATOM 703 C C . VAL A 1 88 ? -3.799 -3.438 1.572 1.00 93.06 88 VAL A C 1
ATOM 705 O O . VAL A 1 88 ? -3.833 -4.644 1.815 1.00 93.06 88 VAL A O 1
ATOM 708 N N . ASN A 1 89 ? -3.004 -2.902 0.652 1.00 94.62 89 ASN A N 1
ATOM 709 C CA . ASN A 1 89 ? -2.013 -3.622 -0.127 1.00 94.62 89 ASN A CA 1
ATOM 710 C C . ASN A 1 89 ? -0.620 -3.323 0.431 1.00 94.62 89 ASN A C 1
ATOM 712 O O . ASN A 1 89 ? -0.252 -2.167 0.619 1.00 94.62 89 ASN A O 1
ATOM 716 N N . VAL A 1 90 ? 0.160 -4.370 0.668 1.00 96.19 90 VAL A N 1
ATOM 717 C CA . VAL A 1 90 ? 1.503 -4.293 1.246 1.00 96.19 90 VAL A CA 1
ATOM 718 C C . VAL A 1 90 ? 2.490 -4.961 0.299 1.00 96.19 90 VAL A C 1
ATOM 720 O O . VAL A 1 90 ? 2.294 -6.102 -0.118 1.00 96.19 90 VAL A O 1
ATOM 723 N N . MET A 1 91 ? 3.567 -4.266 -0.039 1.00 96.25 91 MET A N 1
ATOM 724 C CA . MET A 1 91 ? 4.669 -4.784 -0.849 1.00 96.25 91 MET A CA 1
ATOM 725 C C . MET A 1 91 ? 5.973 -4.615 -0.080 1.00 96.25 91 MET A C 1
ATOM 727 O O . MET A 1 91 ? 6.161 -3.607 0.598 1.00 96.25 91 MET A O 1
ATOM 731 N N . TYR A 1 92 ? 6.903 -5.559 -0.201 1.00 96.56 92 TYR A N 1
ATOM 732 C CA . TYR A 1 92 ? 8.247 -5.324 0.313 1.00 96.56 92 TYR A CA 1
ATOM 733 C C . TYR A 1 92 ? 8.986 -4.351 -0.604 1.00 96.56 92 TYR A C 1
ATOM 735 O O . TYR A 1 92 ? 9.050 -4.545 -1.820 1.00 96.56 92 TYR A O 1
ATOM 743 N N . LYS A 1 93 ? 9.615 -3.328 -0.023 1.00 95.62 93 LYS A N 1
ATOM 744 C CA . LYS A 1 93 ? 10.384 -2.333 -0.778 1.00 95.62 93 LYS A CA 1
ATOM 745 C C . LYS A 1 93 ? 11.521 -2.968 -1.584 1.00 95.62 93 LYS A C 1
ATOM 747 O O . LYS A 1 93 ? 11.760 -2.569 -2.720 1.00 95.62 93 LYS A O 1
ATOM 752 N N . LYS A 1 94 ? 12.161 -4.017 -1.057 1.00 95.50 94 LYS A N 1
ATOM 753 C CA . LYS A 1 94 ? 13.203 -4.762 -1.783 1.00 95.50 94 LYS A CA 1
ATOM 754 C C . LYS A 1 94 ? 12.724 -5.355 -3.112 1.00 95.50 94 LYS A C 1
ATOM 756 O O . LYS A 1 94 ? 13.522 -5.452 -4.040 1.00 95.50 94 LYS A O 1
ATOM 761 N N . ASP A 1 95 ? 11.446 -5.725 -3.233 1.00 94.75 95 ASP A N 1
ATOM 762 C CA . ASP A 1 95 ? 10.903 -6.293 -4.473 1.00 94.75 95 ASP A CA 1
ATOM 763 C C . ASP A 1 95 ? 10.761 -5.202 -5.544 1.00 94.75 95 ASP A C 1
ATOM 765 O O . ASP A 1 95 ? 11.098 -5.426 -6.711 1.00 94.75 95 ASP A O 1
ATOM 769 N N . ARG A 1 96 ? 10.348 -3.991 -5.137 1.00 93.38 96 ARG A N 1
ATOM 770 C CA . ARG A 1 96 ? 10.364 -2.793 -5.992 1.00 93.38 96 ARG A CA 1
ATOM 771 C C . ARG A 1 96 ? 11.792 -2.465 -6.418 1.00 93.38 96 ARG A C 1
ATOM 773 O O . ARG A 1 96 ? 12.044 -2.315 -7.610 1.00 93.38 96 ARG A O 1
ATOM 780 N N . ASP A 1 97 ? 12.715 -2.389 -5.464 1.00 92.69 97 ASP A N 1
ATOM 781 C CA . ASP A 1 97 ? 14.106 -2.004 -5.719 1.00 92.69 97 ASP A CA 1
ATOM 782 C C . ASP A 1 97 ? 14.806 -3.041 -6.629 1.00 92.69 97 ASP A C 1
ATOM 784 O O . ASP A 1 97 ? 15.547 -2.687 -7.547 1.00 92.69 97 ASP A O 1
ATOM 788 N N . SER A 1 98 ? 14.513 -4.336 -6.461 1.00 92.19 98 SER A N 1
ATOM 789 C CA . SER A 1 98 ? 14.977 -5.404 -7.360 1.00 92.19 98 SER A CA 1
ATOM 790 C C . SER A 1 98 ? 14.458 -5.222 -8.791 1.00 92.19 98 SER A C 1
ATOM 792 O O . SER A 1 98 ? 15.214 -5.352 -9.759 1.00 92.19 98 SER A O 1
ATOM 794 N N . LEU A 1 99 ? 13.178 -4.873 -8.939 1.00 90.69 99 LEU A N 1
ATOM 795 C CA . LEU A 1 99 ? 12.565 -4.626 -10.239 1.00 90.69 99 LEU A CA 1
ATOM 796 C C . LEU A 1 99 ? 13.144 -3.377 -10.922 1.00 90.69 99 LEU A C 1
ATOM 798 O O . LEU A 1 99 ? 13.428 -3.407 -12.121 1.00 90.69 99 LEU A O 1
ATOM 802 N N . GLU A 1 100 ? 13.352 -2.305 -10.162 1.00 90.44 100 GLU A N 1
ATOM 803 C CA . GLU A 1 100 ? 13.989 -1.069 -10.623 1.00 90.44 100 GLU A CA 1
ATOM 804 C C . GLU A 1 100 ? 15.413 -1.335 -11.130 1.00 90.44 100 GLU A C 1
ATOM 806 O O . GLU A 1 100 ? 15.770 -0.919 -12.238 1.00 90.44 100 GLU A O 1
ATOM 811 N N . ASN A 1 101 ? 16.197 -2.120 -10.385 1.00 89.00 101 ASN A N 1
ATOM 812 C CA . ASN A 1 101 ? 17.544 -2.531 -10.784 1.00 89.00 101 ASN A CA 1
ATOM 813 C C . ASN A 1 101 ? 17.542 -3.372 -12.068 1.00 89.00 101 ASN A C 1
ATOM 815 O O . ASN A 1 101 ? 18.365 -3.153 -12.959 1.00 89.00 101 ASN A O 1
ATOM 819 N N . HIS A 1 102 ? 16.597 -4.306 -12.207 1.00 87.62 102 HIS A N 1
ATOM 820 C CA . HIS A 1 102 ? 16.460 -5.131 -13.412 1.00 87.62 102 HIS A CA 1
ATOM 821 C C . HIS A 1 102 ? 16.180 -4.301 -14.667 1.00 87.62 102 HIS A C 1
ATOM 823 O O . HIS A 1 102 ? 16.774 -4.545 -15.718 1.00 87.62 102 HIS A O 1
ATOM 829 N N . TYR A 1 103 ? 15.285 -3.317 -14.583 1.00 85.44 103 TYR A N 1
ATOM 830 C CA . TYR A 1 103 ? 14.986 -2.446 -15.720 1.00 85.44 103 TYR A CA 1
ATOM 831 C C . TYR A 1 103 ? 16.123 -1.473 -16.030 1.00 85.44 103 TYR A C 1
ATOM 833 O O . TYR A 1 103 ? 16.461 -1.289 -17.203 1.00 85.44 103 TYR A O 1
ATOM 841 N N . SER A 1 104 ? 16.771 -0.938 -14.996 1.00 83.81 104 SER A N 1
ATOM 842 C CA . SER A 1 104 ? 17.952 -0.089 -15.149 1.00 83.81 104 SER A CA 1
ATOM 843 C C . SER A 1 104 ? 19.092 -0.839 -15.846 1.00 83.81 104 SER A C 1
ATOM 845 O O . SER A 1 104 ? 19.698 -0.312 -16.778 1.00 83.81 104 SER A O 1
ATOM 847 N N . GLY A 1 105 ? 19.311 -2.114 -15.499 1.00 83.38 105 GLY A N 1
ATOM 848 C CA . GLY A 1 105 ? 20.269 -2.998 -16.177 1.00 83.38 105 GLY A CA 1
ATOM 849 C C . GLY A 1 105 ? 19.946 -3.269 -17.654 1.00 83.38 105 GLY A C 1
ATOM 850 O O . GLY A 1 105 ? 20.820 -3.682 -18.413 1.00 83.38 105 GLY A O 1
ATOM 851 N N . LYS A 1 106 ? 18.711 -2.994 -18.091 1.00 84.19 106 LYS A N 1
ATOM 852 C CA . LYS A 1 106 ? 18.269 -3.062 -19.495 1.00 84.19 106 LYS A CA 1
ATOM 853 C C . LYS A 1 106 ? 18.284 -1.703 -20.204 1.00 84.19 106 LYS A C 1
ATOM 855 O O . LYS A 1 106 ? 17.773 -1.599 -21.317 1.00 84.19 106 LYS A O 1
ATOM 860 N N . GLY A 1 107 ? 18.833 -0.666 -19.571 1.00 79.56 107 GLY A N 1
ATOM 861 C CA . GLY A 1 107 ? 18.888 0.692 -20.114 1.00 79.56 107 GLY A CA 1
ATOM 862 C C . GLY A 1 107 ? 17.558 1.452 -20.059 1.00 79.56 107 GLY A C 1
ATOM 863 O O . GLY A 1 107 ? 17.450 2.520 -20.655 1.00 79.56 107 GLY A O 1
ATOM 864 N N . ILE A 1 108 ? 16.546 0.929 -19.357 1.00 79.12 108 ILE A N 1
ATOM 865 C CA . ILE A 1 108 ? 15.274 1.625 -19.135 1.00 79.12 108 ILE A CA 1
ATOM 866 C C . ILE A 1 108 ? 15.418 2.442 -17.851 1.00 79.12 108 ILE A C 1
ATOM 868 O O . ILE A 1 108 ? 15.487 1.883 -16.761 1.00 79.12 108 ILE A O 1
ATOM 872 N N . GLN A 1 109 ? 15.481 3.764 -17.991 1.00 76.50 109 GLN A N 1
ATOM 873 C CA . GLN A 1 109 ? 15.651 4.703 -16.880 1.00 76.50 109 GLN A CA 1
ATOM 874 C C . GLN A 1 109 ? 14.352 5.466 -16.596 1.00 76.50 109 GLN A C 1
ATOM 876 O O . GLN A 1 109 ? 13.474 5.547 -17.455 1.00 76.50 109 GLN A O 1
ATOM 881 N N . ASN A 1 110 ? 14.261 6.070 -15.407 1.00 72.50 110 ASN A N 1
ATOM 882 C CA . ASN A 1 110 ? 13.145 6.927 -14.983 1.00 72.50 110 ASN A CA 1
ATOM 883 C C . ASN A 1 110 ? 11.781 6.219 -14.962 1.00 72.50 110 ASN A C 1
ATOM 885 O O . ASN A 1 110 ? 10.760 6.816 -15.315 1.00 72.50 110 ASN A O 1
ATOM 889 N N . LEU A 1 111 ? 11.752 4.945 -14.560 1.00 77.81 111 LEU A N 1
ATOM 890 C CA . LEU A 1 111 ? 10.483 4.280 -14.285 1.00 77.81 111 LEU A CA 1
ATOM 891 C C . LEU A 1 111 ? 9.799 4.976 -13.116 1.00 77.81 111 LEU A C 1
ATOM 893 O O . LEU A 1 111 ? 10.406 5.198 -12.070 1.00 77.81 111 LEU A O 1
ATOM 897 N N . ASN A 1 112 ? 8.533 5.333 -13.306 1.00 81.56 112 ASN A N 1
ATOM 898 C CA . ASN A 1 112 ? 7.762 5.878 -12.205 1.00 81.56 112 ASN A CA 1
ATOM 899 C C . ASN A 1 112 ? 7.430 4.757 -11.204 1.00 81.56 112 ASN A C 1
ATOM 901 O O . ASN A 1 112 ? 7.334 3.579 -11.556 1.00 81.56 112 ASN A O 1
ATOM 905 N N . THR A 1 113 ? 7.267 5.147 -9.942 1.00 80.12 113 THR A N 1
ATOM 906 C CA . THR A 1 113 ? 6.976 4.241 -8.824 1.00 80.12 113 THR A CA 1
ATOM 907 C C . THR A 1 113 ? 5.722 3.398 -9.083 1.00 80.12 113 THR A C 1
ATOM 909 O O . THR A 1 113 ? 5.755 2.185 -8.892 1.00 80.12 113 THR A O 1
ATOM 912 N N . TYR A 1 114 ? 4.680 4.003 -9.658 1.00 81.12 114 TYR A N 1
ATOM 913 C CA . TYR A 1 114 ? 3.426 3.320 -9.975 1.00 81.12 114 TYR A CA 1
ATOM 914 C C . TYR A 1 114 ? 3.582 2.191 -11.006 1.00 81.12 114 TYR A C 1
ATOM 916 O O . TYR A 1 114 ? 3.002 1.132 -10.821 1.00 81.12 114 TYR A O 1
ATOM 924 N N . ASP A 1 115 ? 4.392 2.356 -12.056 1.00 83.69 115 ASP A N 1
ATOM 925 C CA . ASP A 1 115 ? 4.617 1.334 -13.089 1.00 83.69 115 ASP A CA 1
ATOM 926 C C . ASP A 1 115 ? 5.376 0.120 -12.512 1.00 83.69 115 ASP A C 1
ATOM 928 O O . ASP A 1 115 ? 5.162 -1.026 -12.932 1.00 83.69 115 ASP A O 1
ATOM 932 N N . LEU A 1 116 ? 6.267 0.357 -11.540 1.00 88.50 116 LEU A N 1
ATOM 933 C CA . LEU A 1 116 ? 6.965 -0.704 -10.811 1.00 88.50 116 LEU A CA 1
ATOM 934 C C . LEU A 1 116 ? 5.991 -1.474 -9.914 1.00 88.50 116 LEU A C 1
ATOM 936 O O . LEU A 1 116 ? 5.980 -2.702 -9.943 1.00 88.50 116 LEU A O 1
ATOM 940 N N . GLU A 1 117 ? 5.138 -0.778 -9.170 1.00 87.38 117 GLU A N 1
ATOM 941 C CA . GLU A 1 117 ? 4.127 -1.404 -8.314 1.00 87.38 117 GLU A CA 1
ATOM 942 C C . GLU A 1 117 ? 3.070 -2.161 -9.110 1.00 87.38 117 GLU A C 1
ATOM 944 O O . GLU A 1 117 ? 2.753 -3.302 -8.791 1.00 87.38 117 GLU A O 1
ATOM 949 N N . ASP A 1 118 ? 2.570 -1.576 -10.192 1.00 88.06 118 ASP A N 1
ATOM 950 C CA . ASP A 1 118 ? 1.675 -2.229 -11.140 1.00 88.06 118 ASP A CA 1
ATOM 951 C C . ASP A 1 118 ? 2.310 -3.525 -11.674 1.00 88.06 118 ASP A C 1
ATOM 953 O O . ASP A 1 118 ? 1.682 -4.589 -11.748 1.00 88.06 118 ASP A O 1
ATOM 957 N N . SER A 1 119 ? 3.608 -3.492 -11.971 1.00 88.94 119 SER A N 1
ATOM 958 C CA . SER A 1 119 ? 4.353 -4.689 -12.364 1.00 88.94 119 SER A CA 1
ATOM 959 C C . SER A 1 119 ? 4.455 -5.736 -11.245 1.00 88.94 119 SER A C 1
ATOM 961 O O . SER A 1 119 ? 4.505 -6.929 -11.545 1.00 88.94 119 SER A O 1
ATOM 963 N N . LEU A 1 120 ? 4.486 -5.335 -9.972 1.00 92.44 120 LEU A N 1
ATOM 964 C CA . LEU A 1 120 ? 4.445 -6.256 -8.829 1.00 92.44 120 LEU A CA 1
ATOM 965 C C . LEU A 1 120 ? 3.033 -6.830 -8.623 1.00 92.44 120 LEU A C 1
ATOM 967 O O . LEU A 1 120 ? 2.871 -8.051 -8.545 1.00 92.44 120 LEU A O 1
ATOM 971 N N . LYS A 1 121 ? 1.998 -5.982 -8.637 1.00 90.88 121 LYS A N 1
ATOM 972 C CA . LYS A 1 121 ? 0.580 -6.361 -8.494 1.00 90.88 121 LYS A CA 1
ATOM 973 C C . LYS A 1 121 ? 0.123 -7.294 -9.616 1.00 90.88 121 LYS A C 1
ATOM 975 O O . LYS A 1 121 ? -0.516 -8.313 -9.355 1.00 90.88 121 LYS A O 1
ATOM 980 N N . SER A 1 122 ? 0.525 -7.029 -10.859 1.00 89.38 122 SER A N 1
ATOM 981 C CA . SER A 1 122 ? 0.241 -7.910 -12.006 1.00 89.38 122 SER A CA 1
ATOM 982 C C . SER A 1 122 ? 0.917 -9.280 -11.918 1.00 89.38 122 SER A C 1
ATOM 984 O O . SER A 1 122 ? 0.457 -10.229 -12.548 1.00 89.38 122 SER A O 1
ATOM 986 N N . LYS A 1 123 ? 1.969 -9.422 -11.102 1.00 89.50 123 LYS A N 1
ATOM 987 C CA . LYS A 1 123 ? 2.626 -10.704 -10.800 1.00 89.50 123 LYS A CA 1
ATOM 988 C C . LYS A 1 123 ? 2.124 -11.353 -9.505 1.00 89.50 123 LYS A C 1
ATOM 990 O O . LYS A 1 123 ? 2.570 -12.449 -9.175 1.00 89.50 123 LYS A O 1
ATOM 995 N N . GLY A 1 124 ? 1.228 -10.701 -8.759 1.00 91.75 124 GLY A N 1
ATOM 996 C CA . GLY A 1 124 ? 0.805 -11.163 -7.432 1.00 91.75 124 GLY A CA 1
ATOM 997 C C . GLY A 1 124 ? 1.928 -11.105 -6.386 1.00 91.75 124 GLY A C 1
ATOM 998 O O . GLY A 1 124 ? 1.946 -11.911 -5.456 1.00 91.75 124 GLY A O 1
ATOM 999 N N . ILE A 1 125 ? 2.898 -10.200 -6.562 1.00 94.50 125 ILE A N 1
ATOM 1000 C CA . ILE A 1 125 ? 4.000 -9.960 -5.616 1.00 94.50 125 ILE A CA 1
ATOM 1001 C C . ILE A 1 125 ? 3.583 -8.820 -4.686 1.00 94.50 125 ILE A C 1
ATOM 1003 O O . ILE A 1 125 ? 4.068 -7.699 -4.778 1.00 94.50 125 ILE A O 1
ATOM 1007 N N . TYR A 1 126 ? 2.588 -9.102 -3.855 1.00 95.81 126 TYR A N 1
ATOM 1008 C CA . TYR A 1 126 ? 2.093 -8.215 -2.810 1.00 95.81 126 TYR A CA 1
ATOM 1009 C C . TYR A 1 126 ? 1.226 -9.027 -1.845 1.00 95.81 126 TYR A C 1
ATOM 1011 O O . TYR A 1 126 ? 0.831 -10.161 -2.141 1.00 95.81 126 TYR A O 1
ATOM 1019 N N . TYR A 1 127 ? 0.910 -8.432 -0.707 1.00 96.62 127 TYR A N 1
ATOM 1020 C CA . TYR A 1 127 ? -0.050 -8.933 0.260 1.00 96.62 127 TYR A CA 1
ATOM 1021 C C . TYR A 1 127 ? -1.244 -7.997 0.305 1.00 96.62 127 TYR A C 1
ATOM 1023 O O . TYR A 1 127 ? -1.107 -6.801 0.060 1.00 96.62 127 TYR A O 1
ATOM 1031 N N . SER A 1 128 ? -2.419 -8.532 0.598 1.00 95.19 128 SER A N 1
ATOM 1032 C CA . SER A 1 128 ? -3.641 -7.745 0.657 1.00 95.19 128 SER A CA 1
ATOM 1033 C C . SER A 1 128 ? -4.535 -8.234 1.780 1.00 95.19 128 SER A C 1
ATOM 1035 O O . SER A 1 128 ? -4.618 -9.439 2.037 1.00 95.19 128 SER A O 1
ATOM 1037 N N . GLN A 1 129 ? -5.209 -7.293 2.426 1.00 94.94 129 GLN A N 1
ATOM 1038 C CA . GLN A 1 129 ? -6.320 -7.570 3.320 1.00 94.94 129 GLN A CA 1
ATOM 1039 C C . GLN A 1 129 ? -7.376 -6.479 3.177 1.00 94.94 129 GLN A C 1
ATOM 1041 O O . GLN A 1 129 ? -7.057 -5.319 2.929 1.00 94.94 129 GLN A O 1
ATOM 1046 N N . THR A 1 130 ? -8.638 -6.867 3.313 1.00 92.38 130 THR A N 1
ATOM 1047 C CA . THR A 1 130 ? -9.781 -5.957 3.302 1.00 92.38 130 THR A CA 1
ATOM 1048 C C . THR A 1 130 ? -10.352 -5.856 4.707 1.00 92.38 130 THR A C 1
ATOM 1050 O O . THR A 1 130 ? -10.508 -6.872 5.376 1.00 92.38 130 THR A O 1
ATOM 1053 N N . PHE A 1 131 ? -10.655 -4.638 5.146 1.00 89.69 131 PHE A N 1
ATOM 1054 C CA . PHE A 1 131 ? -11.189 -4.362 6.471 1.00 89.69 131 PHE A CA 1
ATOM 1055 C C . PHE A 1 131 ? -12.453 -3.512 6.381 1.00 89.69 131 PHE A C 1
ATOM 1057 O O . PHE A 1 131 ? -12.495 -2.487 5.699 1.00 89.69 131 PHE A O 1
ATOM 1064 N N . THR A 1 132 ? -13.475 -3.903 7.125 1.00 88.25 132 THR A N 1
ATOM 1065 C CA . THR A 1 132 ? -14.606 -3.040 7.469 1.00 88.25 132 THR A CA 1
ATOM 1066 C C . THR A 1 132 ? -14.187 -2.026 8.539 1.00 88.25 132 THR A C 1
ATOM 1068 O O . THR A 1 132 ? -13.230 -2.240 9.287 1.00 88.25 132 THR A O 1
ATOM 1071 N N . GLN A 1 133 ? -14.929 -0.924 8.683 1.00 83.06 133 GLN A N 1
ATOM 1072 C CA . GLN A 1 133 ? -14.678 0.024 9.780 1.00 83.06 133 GLN A CA 1
ATOM 1073 C C . GLN A 1 133 ? -14.845 -0.643 11.143 1.00 83.06 133 GLN A C 1
ATOM 1075 O O . GLN A 1 133 ? -14.051 -0.374 12.037 1.00 83.06 133 GLN A O 1
ATOM 1080 N N . GLN A 1 134 ? -15.826 -1.536 11.297 1.00 85.06 134 GLN A N 1
ATOM 1081 C CA . GLN A 1 134 ? -16.035 -2.243 12.557 1.00 85.06 134 GLN A CA 1
ATOM 1082 C C . GLN A 1 134 ? -14.795 -3.060 12.952 1.00 85.06 134 GLN A C 1
ATOM 1084 O O . GLN A 1 134 ? -14.396 -3.043 14.114 1.00 85.06 134 GLN A O 1
ATOM 1089 N N . GLU A 1 135 ? -14.145 -3.727 11.996 1.00 90.50 135 GLU A N 1
ATOM 1090 C CA . GLU A 1 135 ? -12.902 -4.463 12.249 1.00 90.50 135 GLU A CA 1
ATOM 1091 C C . GLU A 1 135 ? -11.739 -3.530 12.607 1.00 90.50 135 GLU A C 1
ATOM 1093 O O . GLU A 1 135 ? -10.989 -3.822 13.539 1.00 90.50 135 GLU A O 1
ATOM 1098 N N . ILE A 1 136 ? -11.594 -2.395 11.913 1.00 88.38 136 ILE A N 1
ATOM 1099 C CA . ILE A 1 136 ? -10.564 -1.388 12.224 1.00 88.38 136 ILE A CA 1
ATOM 1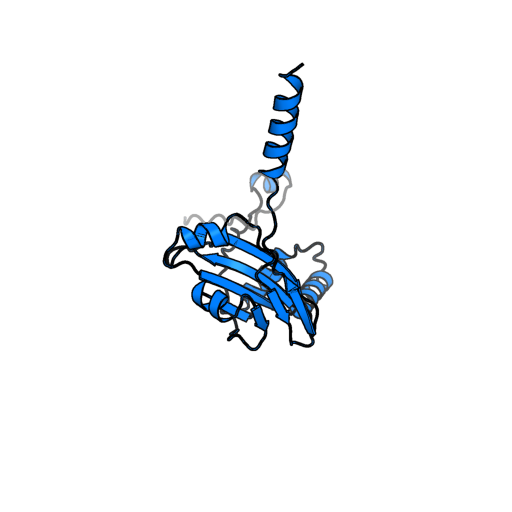100 C C . ILE A 1 136 ? -10.775 -0.820 13.636 1.00 88.38 136 ILE A C 1
ATOM 1102 O O . ILE A 1 136 ? -9.824 -0.698 14.410 1.00 88.38 136 ILE A O 1
ATOM 1106 N N . GLU A 1 137 ? -12.018 -0.518 14.008 1.00 86.56 137 GLU A N 1
ATOM 1107 C CA . GLU A 1 137 ? -12.377 -0.009 15.333 1.00 86.56 137 GLU A CA 1
ATOM 1108 C C . GLU A 1 137 ? -12.118 -1.037 16.439 1.00 86.56 137 GLU A C 1
ATOM 1110 O O . GLU A 1 137 ? -11.540 -0.691 17.471 1.00 86.56 137 GLU A O 1
ATOM 1115 N N . GLN A 1 138 ? -12.474 -2.308 16.219 1.00 90.62 138 GLN A N 1
ATOM 1116 C CA . GLN A 1 138 ? -12.170 -3.405 17.148 1.00 90.62 138 GLN A CA 1
ATOM 1117 C C . GLN A 1 138 ? -10.663 -3.581 17.360 1.00 90.62 138 GLN A C 1
ATOM 1119 O O . GLN A 1 138 ? -10.221 -3.888 18.468 1.00 90.62 138 GLN A O 1
ATOM 1124 N N . ARG A 1 139 ? -9.868 -3.319 16.318 1.00 89.88 139 ARG A N 1
ATOM 1125 C CA . ARG A 1 139 ? -8.399 -3.313 16.359 1.00 89.88 139 ARG A CA 1
ATOM 1126 C C . ARG A 1 139 ? -7.812 -2.009 16.893 1.00 89.88 139 ARG A C 1
ATOM 1128 O O . ARG A 1 139 ? -6.604 -1.811 16.819 1.00 89.88 139 ARG A O 1
ATOM 1135 N N . LYS A 1 140 ? -8.646 -1.111 17.427 1.00 90.06 140 LYS A N 1
ATOM 1136 C CA . LYS A 1 140 ? -8.239 0.199 17.948 1.00 90.06 140 LYS A CA 1
ATOM 1137 C C . LYS A 1 140 ? -7.408 0.996 16.943 1.00 90.06 140 LYS A C 1
ATOM 1139 O O . LYS A 1 140 ? -6.521 1.736 17.350 1.00 90.06 140 LYS A O 1
ATOM 1144 N N . TRP A 1 141 ? -7.746 0.878 15.659 1.00 88.75 141 TRP A N 1
ATOM 1145 C CA . TRP A 1 141 ? -7.116 1.631 14.578 1.00 88.75 141 TRP A CA 1
ATOM 1146 C C . TRP A 1 141 ? -5.661 1.252 14.287 1.00 88.75 141 TRP A C 1
ATOM 1148 O O . TRP A 1 141 ? -4.950 2.008 13.631 1.00 88.75 141 TRP A O 1
ATOM 1158 N N . THR A 1 142 ? -5.248 0.053 14.696 1.00 92.12 142 THR A N 1
ATOM 1159 C CA . THR A 1 142 ? -3.919 -0.492 14.417 1.00 92.12 142 THR A CA 1
ATOM 1160 C C . THR A 1 142 ? -4.006 -1.686 13.468 1.00 92.12 142 THR A C 1
ATOM 1162 O O . THR A 1 142 ? -4.756 -2.640 13.696 1.00 92.12 142 THR A O 1
ATOM 1165 N N . LEU A 1 143 ? -3.217 -1.653 12.397 1.00 94.06 143 LEU A N 1
ATOM 1166 C CA . LEU A 1 143 ? -3.015 -2.760 11.470 1.00 94.06 143 LEU A CA 1
ATOM 1167 C C . LEU A 1 143 ? -1.585 -3.288 11.611 1.00 94.06 143 LEU A C 1
ATOM 1169 O O . LEU A 1 143 ? -0.647 -2.521 11.468 1.00 94.06 143 LEU A O 1
ATOM 1173 N N . THR A 1 144 ? -1.410 -4.583 11.856 1.00 95.88 144 THR A N 1
ATOM 1174 C CA . THR A 1 144 ? -0.096 -5.194 12.082 1.00 95.88 144 THR A CA 1
ATOM 1175 C C . THR A 1 144 ? 0.205 -6.165 10.951 1.00 95.88 144 THR A C 1
ATOM 1177 O O . THR A 1 144 ? -0.576 -7.081 10.678 1.00 95.88 144 THR A O 1
ATOM 1180 N N . PHE A 1 145 ? 1.321 -5.957 10.260 1.00 96.19 145 PHE A N 1
ATOM 1181 C CA . PHE A 1 145 ? 1.812 -6.859 9.225 1.00 96.19 145 PHE A CA 1
ATOM 1182 C C . PHE A 1 145 ? 3.021 -7.643 9.738 1.00 96.19 145 PHE A C 1
ATOM 1184 O O . PHE A 1 145 ? 3.955 -7.021 10.250 1.00 96.19 145 PHE A O 1
ATOM 1191 N N . PRO A 1 146 ? 3.056 -8.976 9.538 1.00 92.94 146 PRO A N 1
ATOM 1192 C CA . PRO A 1 146 ? 2.147 -9.785 8.704 1.00 92.94 146 PRO A CA 1
ATOM 1193 C C . PRO A 1 146 ? 0.874 -10.327 9.397 1.00 92.94 146 PRO A C 1
ATOM 1195 O O . PRO A 1 146 ? 0.017 -10.901 8.725 1.00 92.94 146 PRO A O 1
ATOM 1198 N N . GLU A 1 147 ? 0.712 -10.135 10.705 1.00 89.69 147 GLU A N 1
ATOM 1199 C CA . GLU A 1 147 ? -0.232 -10.899 11.541 1.00 89.69 147 GLU A CA 1
ATOM 1200 C C . GLU A 1 147 ? -1.734 -10.667 11.281 1.00 89.69 147 GLU A C 1
ATOM 1202 O O . GLU A 1 147 ? -2.543 -11.579 11.460 1.00 89.69 147 GLU A O 1
ATOM 1207 N N . HIS A 1 148 ? -2.165 -9.481 10.835 1.00 91.81 148 HIS A N 1
ATOM 1208 C CA . HIS A 1 148 ? -3.594 -9.136 10.689 1.00 91.81 148 HIS A CA 1
ATOM 1209 C C . HIS A 1 148 ? -4.291 -9.761 9.459 1.00 91.81 148 HIS A C 1
ATOM 1211 O O . HIS A 1 148 ? -5.200 -9.175 8.867 1.00 91.81 148 HIS A O 1
ATOM 1217 N N . GLY A 1 149 ? -3.918 -10.991 9.104 1.00 87.88 149 GLY A N 1
ATOM 1218 C CA . GLY A 1 149 ? -4.568 -11.786 8.061 1.00 87.88 149 GLY A CA 1
ATOM 1219 C C . GLY A 1 149 ? -4.173 -11.384 6.643 1.00 87.88 149 GLY A C 1
ATOM 1220 O O . GLY A 1 149 ? -4.894 -11.698 5.699 1.00 87.88 149 GLY A O 1
ATOM 1221 N N . PHE A 1 150 ? -3.044 -10.694 6.485 1.00 93.50 150 PHE A N 1
ATOM 1222 C CA . PHE A 1 150 ? -2.518 -10.325 5.178 1.00 93.50 150 PHE A CA 1
ATOM 1223 C C . PHE A 1 150 ? -2.182 -11.577 4.361 1.00 93.50 150 PHE A C 1
ATOM 1225 O O . PHE A 1 150 ? -1.230 -12.305 4.640 1.00 93.50 150 PHE A O 1
ATOM 1232 N N . GLY A 1 151 ? -2.983 -11.825 3.326 1.00 92.81 151 GLY A N 1
ATOM 1233 C CA . GLY A 1 151 ? -2.802 -12.941 2.406 1.00 92.81 151 GLY A CA 1
ATOM 1234 C C . GLY A 1 151 ? -2.044 -12.515 1.157 1.00 92.81 151 GLY A C 1
ATOM 1235 O O . GLY A 1 151 ? -2.057 -11.345 0.777 1.00 92.81 151 GLY A O 1
ATOM 1236 N N . LYS A 1 152 ? -1.405 -13.468 0.474 1.00 93.50 152 LYS A N 1
ATOM 1237 C CA . LYS A 1 152 ? -0.781 -13.192 -0.825 1.00 93.50 152 LYS A CA 1
ATOM 1238 C C . LYS A 1 152 ? -1.842 -12.733 -1.831 1.00 93.50 152 LYS A C 1
ATOM 1240 O O . LYS A 1 152 ? -2.850 -13.410 -2.036 1.00 93.50 152 LYS A O 1
ATOM 1245 N N . GLY A 1 153 ? -1.592 -11.594 -2.466 1.00 88.12 153 GLY A N 1
ATOM 1246 C CA . GLY A 1 153 ? -2.470 -11.008 -3.467 1.00 88.12 153 GLY A CA 1
ATOM 1247 C C . GLY A 1 153 ? -2.562 -11.851 -4.740 1.00 88.12 153 GLY A C 1
ATOM 1248 O O . GLY A 1 153 ? -1.632 -12.573 -5.114 1.00 88.12 153 GLY A O 1
ATOM 1249 N N . LYS A 1 154 ? -3.701 -11.759 -5.431 1.00 88.94 154 LYS A N 1
ATOM 1250 C CA . LYS A 1 154 ? -3.885 -12.396 -6.741 1.00 88.94 154 LYS A CA 1
ATOM 1251 C C . LYS A 1 154 ? -3.304 -11.495 -7.836 1.00 88.94 154 LYS A C 1
ATOM 1253 O O . LYS A 1 154 ? -3.442 -10.281 -7.735 1.00 88.94 154 LYS A O 1
ATOM 1258 N N . PRO A 1 155 ? -2.710 -12.056 -8.902 1.00 88.88 155 PRO A N 1
ATOM 1259 C CA . PRO A 1 155 ? -2.292 -11.279 -10.064 1.00 88.88 155 PRO A CA 1
ATOM 1260 C C . PRO A 1 155 ? -3.417 -10.375 -10.582 1.00 88.88 155 PRO A C 1
ATOM 1262 O O . PRO A 1 155 ? -4.480 -10.859 -10.979 1.00 88.88 155 PRO A O 1
ATOM 1265 N N . MET A 1 156 ? -3.188 -9.063 -10.570 1.00 83.50 156 MET A N 1
ATOM 1266 C CA . MET A 1 156 ? -4.155 -8.097 -11.084 1.00 83.50 156 MET A CA 1
ATOM 1267 C C . MET A 1 156 ? -4.046 -7.994 -12.605 1.00 83.50 156 MET A C 1
ATOM 1269 O O . MET A 1 156 ? -2.973 -7.727 -13.152 1.00 83.50 156 MET A O 1
ATOM 1273 N N . GLN A 1 157 ? -5.172 -8.155 -13.304 1.00 75.31 157 GLN A N 1
ATOM 1274 C CA . GLN A 1 157 ? -5.249 -7.777 -14.712 1.00 75.31 157 GLN A CA 1
ATOM 1275 C C . GLN A 1 157 ? -5.314 -6.258 -14.807 1.00 75.31 157 GLN A C 1
ATOM 1277 O O . GLN A 1 157 ? -6.382 -5.647 -14.766 1.00 75.31 157 GLN A O 1
ATOM 1282 N N . LEU A 1 158 ? -4.146 -5.640 -14.922 1.00 66.75 158 LEU A N 1
ATOM 1283 C CA . LEU A 1 158 ? -4.069 -4.228 -15.241 1.00 66.75 158 LEU A CA 1
ATOM 1284 C C . LEU A 1 158 ? -4.632 -4.029 -16.642 1.00 66.75 158 LEU A C 1
ATOM 1286 O O . LEU A 1 158 ? -4.289 -4.774 -17.564 1.00 66.75 158 LEU A O 1
ATOM 1290 N N . LYS A 1 159 ? -5.490 -3.017 -16.819 1.00 60.44 159 LYS A N 1
ATOM 1291 C CA . LYS A 1 159 ? -5.917 -2.609 -18.158 1.00 60.44 159 LYS A CA 1
ATOM 1292 C C . LYS A 1 159 ? -4.655 -2.303 -18.949 1.00 60.44 159 LYS A C 1
ATOM 1294 O O . LYS A 1 159 ? -4.000 -1.293 -18.697 1.00 60.44 159 LYS A O 1
ATOM 1299 N N . THR A 1 160 ? -4.306 -3.174 -19.893 1.00 51.66 160 THR A N 1
ATOM 1300 C CA . THR A 1 160 ? -3.222 -2.909 -20.831 1.00 51.66 160 THR A CA 1
ATOM 1301 C C . THR A 1 160 ? -3.516 -1.563 -21.463 1.00 51.66 160 THR A C 1
ATOM 1303 O O . THR A 1 160 ? -4.524 -1.423 -22.162 1.00 51.66 160 THR A O 1
ATOM 1306 N N . LYS A 1 161 ? -2.664 -0.560 -21.196 1.00 51.97 161 LYS A N 1
ATOM 1307 C CA . LYS A 1 161 ? -2.678 0.681 -21.974 1.00 51.97 161 LYS A CA 1
ATOM 1308 C C . LYS A 1 161 ? -2.673 0.228 -23.439 1.00 51.97 161 LYS A C 1
ATOM 1310 O O . LYS A 1 161 ? -1.814 -0.591 -23.786 1.00 51.97 161 LYS A O 1
ATOM 1315 N N . PRO A 1 162 ? -3.642 0.655 -24.270 1.00 47.94 162 PRO A N 1
ATOM 1316 C CA . PRO A 1 162 ? -3.673 0.236 -25.661 1.00 47.94 162 PRO A CA 1
ATOM 1317 C C . PRO A 1 162 ? -2.296 0.513 -26.248 1.00 47.94 162 PRO A C 1
ATOM 1319 O O . PRO A 1 162 ? -1.723 1.582 -26.006 1.00 47.94 162 PRO A O 1
ATOM 1322 N N . LYS A 1 163 ? -1.730 -0.490 -26.926 1.00 51.78 163 LYS A N 1
ATOM 1323 C CA . LYS A 1 163 ? -0.412 -0.394 -27.555 1.00 51.78 163 LYS A CA 1
ATOM 1324 C C . LYS A 1 163 ? -0.433 0.884 -28.393 1.00 51.78 163 LYS A C 1
ATOM 1326 O O . LYS A 1 163 ? -1.170 0.949 -29.372 1.00 51.78 163 LYS A O 1
ATOM 1331 N N . ARG A 1 164 ? 0.293 1.924 -27.970 1.00 56.38 164 ARG A N 1
ATOM 1332 C CA . ARG A 1 164 ? 0.387 3.166 -28.741 1.00 56.38 164 ARG A CA 1
ATOM 1333 C C . ARG A 1 164 ? 1.133 2.810 -30.018 1.00 56.38 164 ARG A C 1
ATOM 1335 O O . ARG A 1 164 ? 2.350 2.646 -29.987 1.00 56.38 164 ARG A O 1
ATOM 1342 N N . THR A 1 165 ? 0.409 2.609 -31.110 1.00 68.50 165 THR A N 1
ATOM 1343 C CA . THR A 1 165 ? 1.031 2.494 -32.423 1.00 68.50 165 THR A CA 1
ATOM 1344 C C . THR A 1 165 ? 1.447 3.899 -32.866 1.00 68.50 165 THR A C 1
ATOM 1346 O O . THR A 1 165 ? 0.711 4.863 -32.623 1.00 68.50 165 THR A O 1
ATOM 1349 N N . PRO A 1 166 ? 2.655 4.076 -33.429 1.00 69.31 166 PRO A N 1
ATOM 1350 C CA . PRO A 1 166 ? 3.058 5.370 -33.963 1.00 69.31 166 PRO A CA 1
ATOM 1351 C C . PRO A 1 166 ? 2.074 5.823 -35.049 1.00 69.31 166 PRO A C 1
ATOM 1353 O O . PRO A 1 166 ? 1.560 4.993 -35.799 1.00 69.31 166 PRO A O 1
ATOM 1356 N N . ASN A 1 167 ? 1.815 7.132 -35.145 1.00 76.50 167 ASN A N 1
ATOM 1357 C CA . ASN A 1 167 ? 0.937 7.670 -36.185 1.00 76.50 167 ASN A CA 1
ATOM 1358 C C . ASN A 1 167 ? 1.517 7.323 -37.578 1.00 76.50 167 ASN A C 1
ATOM 1360 O O . ASN A 1 167 ? 2.642 7.751 -37.869 1.00 76.50 167 ASN A O 1
ATOM 1364 N N . PRO A 1 168 ? 0.770 6.606 -38.443 1.00 78.38 168 PRO A N 1
ATOM 1365 C CA . PRO A 1 168 ? 1.226 6.215 -39.779 1.00 78.38 168 PRO A CA 1
ATOM 1366 C C . PRO A 1 168 ? 1.726 7.390 -40.621 1.00 78.38 168 PRO A C 1
ATOM 1368 O O . PRO A 1 168 ? 2.671 7.260 -41.397 1.00 78.38 168 PRO A O 1
ATOM 1371 N N . GLU A 1 169 ? 1.118 8.564 -40.460 1.00 77.56 169 GLU A N 1
ATOM 1372 C CA . GLU A 1 169 ? 1.481 9.751 -41.224 1.00 77.56 169 GLU A CA 1
ATOM 1373 C C . GLU A 1 169 ? 2.845 10.311 -40.812 1.00 77.56 169 GLU A C 1
ATOM 1375 O O . GLU A 1 169 ? 3.633 10.714 -41.667 1.00 77.56 169 GLU A O 1
ATOM 1380 N N . VAL A 1 170 ? 3.173 10.240 -39.519 1.00 75.56 170 VAL A N 1
ATOM 1381 C CA . VAL A 1 170 ? 4.492 10.623 -38.997 1.00 75.56 170 VAL A CA 1
ATOM 1382 C C . VAL A 1 170 ? 5.562 9.636 -39.466 1.00 75.56 170 VAL A C 1
ATOM 1384 O O . VAL A 1 170 ? 6.664 10.053 -39.821 1.00 75.56 170 VAL A O 1
ATOM 1387 N N . LEU A 1 171 ? 5.248 8.337 -39.509 1.00 79.31 171 LEU A N 1
ATOM 1388 C CA . LEU A 1 171 ? 6.156 7.319 -40.049 1.00 79.31 171 LEU A CA 1
ATOM 1389 C C . LEU A 1 171 ? 6.425 7.554 -41.540 1.00 79.31 171 LEU A C 1
ATOM 1391 O O . LEU A 1 171 ? 7.584 7.571 -41.953 1.00 79.31 171 LEU A O 1
ATOM 1395 N N . ARG A 1 172 ? 5.373 7.848 -42.318 1.00 79.38 172 ARG A N 1
ATOM 1396 C CA . ARG A 1 172 ? 5.471 8.183 -43.746 1.00 79.38 172 ARG A CA 1
ATOM 1397 C C . ARG A 1 172 ? 6.335 9.420 -43.986 1.00 79.38 172 ARG A C 1
ATOM 1399 O O . ARG A 1 172 ? 7.203 9.388 -44.850 1.00 79.38 172 ARG A O 1
ATOM 1406 N N . GLN A 1 173 ? 6.138 10.486 -43.210 1.00 77.00 173 GLN A N 1
ATOM 1407 C CA . GLN A 1 173 ? 6.946 11.710 -43.305 1.00 77.00 173 GLN A CA 1
ATOM 1408 C C . GLN A 1 173 ? 8.424 11.474 -42.965 1.00 77.00 173 GLN A C 1
ATOM 1410 O O . GLN A 1 173 ? 9.293 12.147 -43.511 1.00 77.00 173 GLN A O 1
ATOM 1415 N N . LYS A 1 174 ? 8.718 10.513 -42.082 1.00 78.88 174 LYS A N 1
ATOM 1416 C CA . LYS A 1 174 ? 10.085 10.156 -41.673 1.00 78.88 174 LYS A CA 1
ATOM 1417 C C . LYS A 1 174 ? 10.712 9.031 -42.503 1.00 78.88 174 LYS A C 1
ATOM 1419 O O . LYS A 1 174 ? 11.829 8.626 -42.196 1.00 78.88 174 LYS A O 1
ATOM 1424 N N . GLY A 1 175 ? 10.014 8.512 -43.516 1.00 76.19 175 GLY A N 1
ATOM 1425 C CA . GLY A 1 175 ? 10.490 7.389 -44.333 1.00 76.19 175 GLY A CA 1
ATOM 1426 C C . GLY A 1 175 ? 10.667 6.082 -43.550 1.00 76.19 175 GLY A C 1
ATOM 1427 O O . GLY A 1 175 ? 11.462 5.235 -43.945 1.00 76.19 175 GLY A O 1
ATOM 1428 N N . ILE A 1 176 ? 9.963 5.923 -42.426 1.00 76.31 176 ILE A N 1
ATOM 1429 C CA . ILE A 1 176 ? 10.032 4.729 -41.580 1.00 76.31 176 ILE A CA 1
ATOM 1430 C C . ILE A 1 176 ? 8.937 3.756 -42.021 1.00 76.31 176 ILE A C 1
ATOM 1432 O O . ILE A 1 176 ? 7.773 4.132 -42.148 1.00 76.31 176 ILE A O 1
ATOM 1436 N N . GLU A 1 177 ? 9.309 2.495 -42.226 1.00 76.56 177 GLU A N 1
ATOM 1437 C CA . GLU A 1 177 ? 8.375 1.419 -42.555 1.00 76.56 177 GLU A CA 1
ATOM 1438 C C . GLU A 1 177 ? 7.392 1.172 -41.394 1.00 76.56 177 GLU A C 1
ATOM 1440 O O . GLU A 1 177 ? 7.799 0.907 -40.258 1.00 76.56 177 GLU A O 1
ATOM 1445 N N . ASP A 1 178 ? 6.087 1.245 -41.673 1.00 73.62 178 ASP A N 1
ATOM 1446 C CA . ASP A 1 178 ? 5.049 0.968 -40.679 1.00 73.62 178 ASP A CA 1
ATOM 1447 C C . ASP A 1 178 ? 4.869 -0.541 -40.490 1.00 73.62 178 ASP A C 1
ATOM 1449 O O . ASP A 1 178 ? 4.123 -1.214 -41.200 1.00 73.62 178 ASP A O 1
ATOM 1453 N N . ARG A 1 179 ? 5.583 -1.076 -39.500 1.00 75.75 179 ARG A N 1
ATOM 1454 C CA . ARG A 1 179 ? 5.512 -2.489 -39.107 1.00 75.75 179 ARG A CA 1
ATOM 1455 C C . ARG A 1 179 ? 4.415 -2.775 -38.081 1.00 75.75 179 ARG A C 1
ATOM 1457 O O . ARG A 1 179 ? 4.216 -3.935 -37.717 1.00 75.75 179 ARG A O 1
ATOM 1464 N N . TRP A 1 180 ? 3.739 -1.739 -37.583 1.00 71.50 180 TRP A N 1
ATOM 1465 C CA . TRP A 1 180 ? 2.763 -1.841 -36.498 1.00 71.50 180 TRP A CA 1
ATOM 1466 C C . TRP A 1 180 ? 1.330 -1.878 -37.014 1.00 71.50 180 TRP A C 1
ATOM 1468 O O . TRP A 1 180 ? 0.512 -2.587 -36.432 1.00 71.50 180 TRP A O 1
ATOM 1478 N N . ASN A 1 181 ? 1.042 -1.190 -38.118 1.00 66.44 181 ASN A N 1
ATOM 1479 C CA . ASN A 1 181 ? -0.256 -1.234 -38.779 1.00 66.44 181 ASN A CA 1
ATOM 1480 C C . ASN A 1 181 ? -0.139 -2.067 -40.060 1.00 66.44 181 ASN A C 1
ATOM 1482 O O . ASN A 1 181 ? -0.057 -1.541 -41.171 1.00 66.44 181 ASN A O 1
ATOM 1486 N N . LYS A 1 182 ? -0.099 -3.397 -39.907 1.00 62.22 182 LYS A N 1
ATOM 1487 C CA . LYS A 1 182 ? -0.196 -4.300 -41.059 1.00 62.22 182 LYS A CA 1
ATOM 1488 C C . LYS A 1 182 ? -1.537 -4.041 -41.747 1.00 62.22 182 LYS A C 1
ATOM 1490 O O . LYS A 1 182 ? -2.583 -4.188 -41.123 1.00 62.22 182 LYS A O 1
ATOM 1495 N N . LYS A 1 183 ? -1.510 -3.657 -43.026 1.00 54.91 183 LYS A N 1
ATOM 1496 C CA . LYS A 1 183 ? -2.691 -3.792 -43.880 1.00 54.91 183 LYS A CA 1
ATOM 1497 C C . LYS A 1 183 ? -2.921 -5.286 -44.047 1.00 54.91 183 LYS A C 1
ATOM 1499 O O . LYS A 1 183 ? -2.076 -5.954 -44.645 1.00 54.91 183 LYS A O 1
ATOM 1504 N N . ASP A 1 184 ? -4.014 -5.796 -43.491 1.00 44.09 184 ASP A N 1
ATOM 1505 C CA . ASP A 1 184 ? -4.484 -7.126 -43.852 1.00 44.09 184 ASP A CA 1
A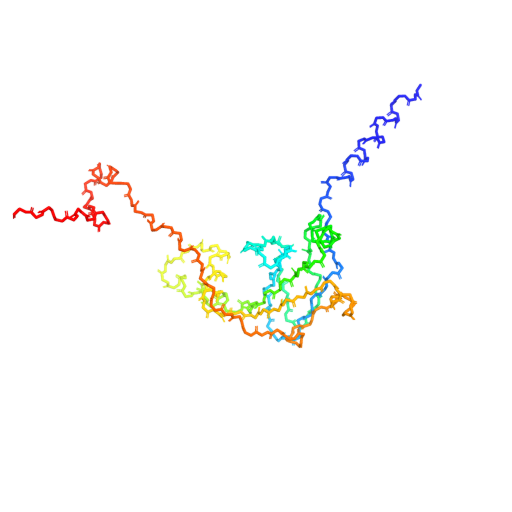TOM 1506 C C . ASP A 1 184 ? -4.585 -7.180 -45.375 1.00 44.09 184 ASP A C 1
ATOM 1508 O O . ASP A 1 184 ? -5.110 -6.274 -46.029 1.00 44.09 184 ASP A O 1
ATOM 1512 N N . SER A 1 185 ? -3.946 -8.199 -45.932 1.00 46.19 185 SER A N 1
ATOM 1513 C CA . SER A 1 185 ? -3.880 -8.462 -47.358 1.00 46.19 185 SER A CA 1
ATOM 1514 C C . SER A 1 185 ? -5.304 -8.479 -47.900 1.00 46.19 185 SER A C 1
ATOM 1516 O O . SER A 1 185 ? -6.101 -9.320 -47.492 1.00 46.19 185 SER A O 1
ATOM 1518 N N . THR A 1 186 ? -5.649 -7.565 -48.806 1.00 41.25 186 THR A N 1
ATOM 1519 C CA . THR A 1 186 ? -6.858 -7.739 -49.614 1.00 41.25 186 THR A CA 1
ATOM 1520 C C . THR A 1 186 ? -6.697 -9.036 -50.402 1.00 41.25 186 THR A C 1
ATOM 1522 O O . THR A 1 186 ? -5.713 -9.142 -51.141 1.00 41.25 186 THR A O 1
ATOM 1525 N N . PRO A 1 187 ? -7.603 -10.015 -50.254 1.00 43.31 187 PRO A N 1
ATOM 1526 C CA . PRO A 1 187 ? -7.609 -11.163 -51.136 1.00 43.31 187 PRO A CA 1
ATOM 1527 C C . PRO A 1 187 ? -8.058 -10.676 -52.516 1.00 43.31 187 PRO A C 1
ATOM 1529 O O . PRO A 1 187 ? -9.155 -10.136 -52.649 1.00 43.31 187 PRO A O 1
ATOM 1532 N N . ASN A 1 188 ? -7.195 -10.840 -53.514 1.00 38.66 188 ASN A N 1
ATOM 1533 C CA . ASN A 1 188 ? -7.573 -10.921 -54.922 1.00 38.66 188 ASN A CA 1
ATOM 1534 C C . ASN A 1 188 ? -7.031 -12.240 -55.459 1.00 38.66 188 ASN A C 1
ATOM 1536 O O . ASN A 1 188 ? -5.842 -12.522 -55.177 1.00 38.66 188 ASN A O 1
#

Organism: NCBI:txid2842200

Foldseek 3Di:
DPVVVVVVVVVVVVVVVPDQAFDQQAKEFAQAQFKKWKWKFKALAPPRPPTHTFATDIAHHRGMGGRRGRPDDDVVSLVVRVHMKMKMKMAGVVQLVVQQVVCVVVVNPDDDSVVSVLVCLQVLRIWMDIDRVVRCVVVSNYHYPPPNPTDRHDRDPDPPPPPPQPDVVVCVVVVHDRPPDDDDDDDD